Protein AF-A0A538I2M8-F1 (afdb_monomer_lite)

Structure (mmCIF, N/CA/C/O backbone):
data_AF-A0A538I2M8-F1
#
_entry.id   AF-A0A538I2M8-F1
#
loop_
_atom_site.group_PDB
_atom_site.id
_atom_site.type_symbol
_atom_site.label_atom_id
_atom_site.label_alt_id
_atom_site.label_comp_id
_atom_site.label_asym_id
_atom_site.label_entity_id
_atom_site.label_seq_id
_atom_site.pdbx_PDB_ins_code
_atom_site.Cartn_x
_atom_site.Cartn_y
_atom_site.Cartn_z
_atom_site.occupancy
_atom_site.B_iso_or_equiv
_atom_site.auth_seq_id
_atom_site.auth_comp_id
_atom_site.auth_asym_id
_atom_site.auth_atom_id
_atom_site.pdbx_PDB_model_num
ATOM 1 N N . MET A 1 1 ? -11.259 24.646 10.966 1.00 46.03 1 MET A N 1
ATOM 2 C CA . MET A 1 1 ? -12.479 23.808 10.866 1.00 46.03 1 MET A CA 1
ATOM 3 C C . MET A 1 1 ? -13.513 24.427 9.912 1.00 46.03 1 MET A C 1
ATOM 5 O O . MET A 1 1 ? -14.691 24.114 10.015 1.00 46.03 1 MET A O 1
ATOM 9 N N . ASP A 1 2 ? -13.093 25.247 8.938 1.00 48.34 2 ASP A N 1
ATOM 10 C CA . ASP A 1 2 ? -14.019 25.958 8.038 1.00 48.34 2 ASP A CA 1
ATOM 11 C C . ASP A 1 2 ? -14.302 25.222 6.714 1.00 48.34 2 ASP A C 1
ATOM 13 O O . ASP A 1 2 ? -15.305 25.495 6.063 1.00 48.34 2 ASP A O 1
ATOM 17 N N . SER A 1 3 ? -13.497 24.213 6.361 1.00 47.47 3 SER A N 1
ATOM 18 C CA . SER A 1 3 ? -13.555 23.487 5.079 1.00 47.47 3 SER A CA 1
ATOM 19 C C . SER A 1 3 ? -14.597 22.359 4.992 1.00 47.47 3 SER A C 1
ATOM 21 O O . SER A 1 3 ? -14.728 21.705 3.964 1.00 47.47 3 SER A O 1
ATOM 23 N N . LEU A 1 4 ? -15.377 22.103 6.049 1.00 48.75 4 LEU A N 1
ATOM 24 C CA . LEU A 1 4 ? -16.396 21.039 6.053 1.00 48.75 4 LEU A CA 1
ATOM 25 C C . LEU A 1 4 ? -17.781 21.491 5.541 1.00 48.75 4 LEU A C 1
ATOM 27 O O . LEU A 1 4 ? -18.675 20.656 5.393 1.00 48.75 4 LEU A O 1
ATOM 31 N N . ARG A 1 5 ? -17.997 22.795 5.316 1.00 54.00 5 ARG A N 1
ATOM 32 C CA . ARG A 1 5 ? -19.319 23.348 4.956 1.00 54.00 5 ARG A CA 1
ATOM 33 C C . ARG A 1 5 ? -19.727 23.110 3.499 1.00 54.00 5 ARG A C 1
ATOM 35 O O . ARG A 1 5 ? -20.919 23.133 3.226 1.00 54.00 5 ARG A O 1
ATOM 42 N N . GLU A 1 6 ? -18.780 22.874 2.593 1.00 53.06 6 GLU A N 1
ATOM 43 C CA . GLU A 1 6 ? -19.067 22.766 1.152 1.00 53.06 6 GLU A CA 1
ATOM 44 C C . GLU A 1 6 ? -19.588 21.390 0.706 1.00 53.06 6 GLU A C 1
ATOM 46 O O . GLU A 1 6 ? -20.315 21.313 -0.279 1.00 53.06 6 GLU A O 1
ATOM 51 N N . PHE A 1 7 ? -19.283 20.305 1.431 1.00 53.03 7 PHE A N 1
ATOM 52 C CA . PHE A 1 7 ? -19.577 18.934 0.971 1.00 53.03 7 PHE A CA 1
ATOM 53 C C . PHE A 1 7 ? -20.630 18.179 1.799 1.00 53.03 7 PHE A C 1
ATOM 55 O O . PHE A 1 7 ? -21.130 17.144 1.360 1.00 53.03 7 PHE A O 1
ATOM 62 N N . PHE A 1 8 ? -21.005 18.681 2.979 1.00 52.38 8 PHE A N 1
ATOM 63 C CA . PHE A 1 8 ? -22.040 18.082 3.825 1.00 52.38 8 PHE A CA 1
ATOM 64 C C . PHE A 1 8 ? -23.086 19.127 4.215 1.00 52.38 8 PHE A C 1
ATOM 66 O O . PHE A 1 8 ? -22.735 20.226 4.635 1.00 52.38 8 PHE A O 1
ATOM 73 N N . TRP A 1 9 ? -24.369 18.739 4.198 1.00 51.72 9 TRP A N 1
ATOM 74 C CA . TRP A 1 9 ? -25.502 19.561 4.667 1.00 51.72 9 TRP A CA 1
ATOM 75 C C . TRP A 1 9 ? -25.302 20.071 6.113 1.00 51.72 9 TRP A C 1
ATOM 77 O O . TRP A 1 9 ? -25.876 21.079 6.514 1.00 51.72 9 TRP A O 1
ATOM 87 N N . SER A 1 10 ? -24.434 19.405 6.891 1.00 55.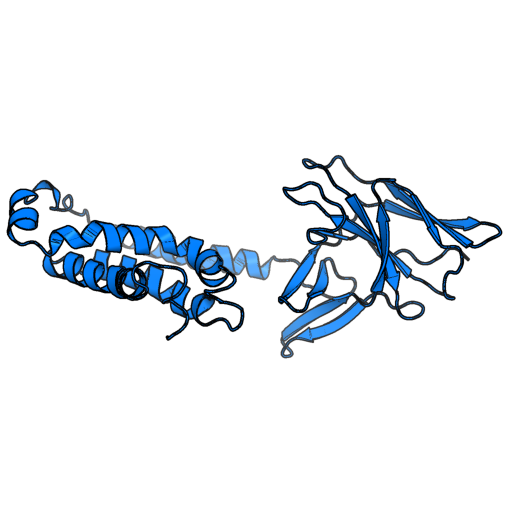00 10 SER A N 1
ATOM 88 C CA . SER A 1 10 ? -23.830 19.951 8.105 1.00 55.00 10 SER A CA 1
ATOM 89 C C . SER A 1 10 ? -22.535 19.213 8.470 1.00 55.00 10 SER A C 1
ATOM 91 O O . SER A 1 10 ? -22.571 18.126 9.048 1.00 55.00 10 SER A O 1
ATOM 93 N N . ALA A 1 11 ? -21.387 19.845 8.208 1.00 63.34 11 ALA A N 1
ATOM 94 C CA . ALA A 1 11 ? -20.081 19.564 8.823 1.00 63.34 11 ALA A CA 1
ATOM 95 C C . ALA A 1 11 ? -20.171 19.113 10.290 1.00 63.34 11 ALA A C 1
ATOM 97 O O . ALA A 1 11 ? -19.546 18.151 10.736 1.00 63.34 11 ALA A O 1
ATOM 98 N N . ARG A 1 12 ? -21.010 19.842 11.030 1.00 69.62 12 ARG A N 1
ATOM 99 C CA . ARG A 1 12 ? -21.196 19.694 12.464 1.00 69.62 12 ARG A CA 1
ATOM 100 C C . ARG A 1 12 ? -21.852 18.366 12.803 1.00 69.62 12 ARG A C 1
ATOM 102 O O . ARG A 1 12 ? -21.574 17.822 13.858 1.00 69.62 12 ARG A O 1
ATOM 109 N N . LEU A 1 13 ? -22.701 17.814 11.941 1.00 75.25 13 LEU A N 1
ATOM 110 C CA . LEU A 1 13 ? -23.329 16.530 12.233 1.00 75.25 13 LEU A CA 1
ATOM 111 C C . LEU A 1 13 ? -22.298 15.399 12.210 1.00 75.25 13 LEU A C 1
ATOM 113 O O . LEU A 1 13 ? -22.322 14.558 13.100 1.00 75.25 13 LEU A O 1
ATOM 117 N N . ALA A 1 14 ? -21.357 15.425 11.261 1.00 76.56 14 ALA A N 1
ATOM 118 C CA . ALA A 1 14 ? -20.274 14.447 11.208 1.00 76.56 14 ALA A CA 1
ATOM 119 C C . ALA A 1 14 ? -19.291 14.596 12.386 1.00 76.56 14 ALA A C 1
ATOM 121 O O . ALA A 1 14 ? -18.801 13.617 12.942 1.00 76.56 14 ALA A O 1
ATOM 122 N N . GLU A 1 15 ? -19.031 15.833 12.801 1.00 84.75 15 GLU A N 1
ATOM 123 C CA . GLU A 1 15 ? -18.136 16.133 13.917 1.00 84.75 15 GLU A CA 1
ATOM 124 C C . GLU A 1 15 ? -18.748 15.767 15.277 1.00 84.75 15 GLU A C 1
ATOM 126 O O . GLU A 1 15 ? -18.099 15.126 16.101 1.00 84.75 15 GLU A O 1
ATOM 131 N N . TRP A 1 16 ? -20.012 16.135 15.508 1.00 90.06 16 TRP A N 1
ATOM 132 C CA . TRP A 1 16 ? -20.676 16.010 16.809 1.00 90.06 16 TRP A CA 1
ATOM 133 C C . TRP A 1 16 ? -21.367 14.663 17.029 1.00 90.06 16 TRP A C 1
ATOM 135 O O . TRP A 1 16 ? -21.576 14.268 18.177 1.00 90.06 16 TRP A O 1
ATOM 145 N N . ALA A 1 17 ? -21.674 13.926 15.959 1.00 90.75 17 ALA A N 1
ATOM 146 C CA . ALA A 1 17 ? -22.215 12.569 16.008 1.00 90.75 17 ALA A CA 1
ATOM 147 C C . ALA A 1 17 ? -21.492 11.631 16.996 1.00 90.75 17 ALA A C 1
ATOM 149 O O . ALA A 1 17 ? -22.159 11.071 17.873 1.00 90.75 17 ALA A O 1
ATOM 150 N N . PRO A 1 18 ? -20.158 11.448 16.916 1.00 91.00 18 PRO A N 1
ATOM 151 C CA . PRO A 1 18 ? -19.454 10.535 17.810 1.00 91.00 18 PRO A CA 1
ATOM 152 C C . PRO A 1 18 ? -19.499 10.994 19.273 1.00 91.00 18 PRO A C 1
ATOM 154 O O . PRO A 1 18 ? -19.604 10.152 20.164 1.00 91.00 18 PRO A O 1
ATOM 157 N N . PHE A 1 19 ? -19.498 12.306 19.540 1.00 94.25 19 PHE A N 1
ATOM 158 C CA . PHE A 1 19 ? -19.631 12.842 20.899 1.00 94.25 19 PHE A CA 1
ATOM 159 C C . PHE A 1 19 ? -21.033 12.607 21.470 1.00 94.25 19 PHE A C 1
ATOM 161 O O . PHE A 1 19 ? -21.167 12.127 22.596 1.00 94.25 19 PHE A O 1
ATOM 168 N N . ALA A 1 20 ? -22.081 12.883 20.689 1.00 93.94 20 ALA A N 1
ATOM 169 C CA . ALA A 1 20 ? -23.462 12.614 21.082 1.00 93.94 20 ALA A CA 1
ATOM 170 C C . ALA A 1 20 ? -23.679 11.117 21.359 1.00 93.94 20 ALA A C 1
ATOM 172 O O . ALA A 1 20 ? -24.235 10.747 22.395 1.00 93.94 20 ALA A O 1
ATOM 173 N N . GLY A 1 21 ? -23.161 10.257 20.480 1.00 93.38 21 GLY A N 1
ATOM 174 C CA . GLY A 1 21 ? -23.144 8.809 20.659 1.00 93.38 21 GLY A CA 1
ATOM 175 C C . GLY A 1 21 ? -22.431 8.362 21.931 1.00 93.38 21 GLY A C 1
ATOM 176 O O . GLY A 1 21 ? -22.949 7.539 22.685 1.00 93.38 21 GLY A O 1
ATOM 177 N N . LEU A 1 22 ? -21.265 8.944 22.220 1.00 94.88 22 LEU A N 1
ATOM 178 C CA . LEU A 1 22 ? -20.488 8.634 23.418 1.00 94.88 22 LEU A CA 1
ATOM 179 C C . LEU A 1 22 ? -21.258 8.979 24.697 1.00 94.88 22 LEU A C 1
ATOM 181 O O . LEU A 1 22 ? -21.346 8.153 25.608 1.00 94.88 22 LEU A O 1
ATOM 185 N N . ILE A 1 23 ? -21.868 10.167 24.744 1.00 94.62 23 ILE A N 1
ATOM 186 C CA . ILE A 1 23 ? -22.733 10.588 25.855 1.00 94.62 23 ILE A CA 1
ATOM 187 C C . ILE A 1 23 ? -23.908 9.613 26.007 1.00 94.62 23 ILE A C 1
ATOM 189 O O . ILE A 1 23 ? -24.250 9.233 27.128 1.00 94.62 23 ILE A O 1
ATOM 193 N N . ALA A 1 24 ? -24.493 9.155 24.897 1.00 92.00 24 ALA A N 1
ATOM 194 C CA . ALA A 1 24 ? -25.588 8.191 24.903 1.00 92.00 24 ALA A CA 1
ATOM 195 C C . ALA A 1 24 ? -25.181 6.857 25.553 1.00 92.00 24 ALA A C 1
ATOM 197 O O . ALA A 1 24 ? -25.866 6.363 26.451 1.00 92.00 24 ALA A O 1
ATOM 198 N N . VAL A 1 25 ? -24.027 6.304 25.168 1.00 90.31 25 VAL A N 1
ATOM 199 C CA . VAL A 1 25 ? -23.487 5.055 25.736 1.00 90.31 25 VAL A CA 1
ATOM 200 C C . VAL A 1 25 ? -23.156 5.217 27.227 1.00 90.31 25 VAL A C 1
ATOM 202 O O . VAL A 1 25 ? -23.478 4.342 28.040 1.00 90.31 25 VAL A O 1
ATOM 205 N N . LEU A 1 26 ? -22.566 6.352 27.616 1.00 90.69 26 LEU A N 1
ATOM 206 C CA . LEU A 1 26 ? -22.269 6.667 29.017 1.00 90.69 26 LEU A CA 1
ATOM 207 C C . LEU A 1 26 ? -23.543 6.792 29.864 1.00 90.69 26 LEU A C 1
ATOM 209 O O . LEU A 1 26 ? -23.585 6.276 30.982 1.00 90.69 26 LEU A O 1
ATOM 213 N N . ARG A 1 27 ? -24.610 7.393 29.322 1.00 87.50 27 ARG A N 1
ATOM 214 C CA . ARG A 1 27 ? -25.908 7.551 30.001 1.00 87.50 27 ARG A CA 1
ATOM 215 C C . ARG A 1 27 ? -26.547 6.211 30.366 1.00 87.50 27 ARG A C 1
ATOM 217 O O . ARG A 1 27 ? -27.151 6.091 31.430 1.00 87.50 27 ARG A O 1
ATOM 224 N N . VAL A 1 28 ? -26.364 5.183 29.536 1.00 85.06 28 VAL A N 1
ATOM 225 C CA . VAL A 1 28 ? -26.838 3.809 29.804 1.00 85.06 28 VAL A CA 1
ATOM 226 C C . VAL A 1 28 ? -25.850 3.025 30.699 1.00 85.06 28 VAL A C 1
ATOM 228 O O . VAL A 1 28 ? -25.948 1.809 30.854 1.00 85.06 28 VAL A O 1
ATOM 231 N N . ARG A 1 29 ? -24.900 3.723 31.346 1.00 80.19 29 ARG A N 1
ATOM 232 C CA . ARG A 1 29 ? -23.896 3.188 32.286 1.00 80.19 29 ARG A CA 1
ATOM 233 C C . ARG A 1 29 ? -22.984 2.127 31.666 1.00 80.19 29 ARG A C 1
ATOM 235 O O . ARG A 1 29 ? -22.598 1.156 32.315 1.00 80.19 29 ARG A O 1
ATOM 242 N N . ARG A 1 30 ? -22.616 2.309 30.394 1.00 81.38 30 ARG A N 1
ATOM 243 C CA . ARG A 1 30 ? -21.735 1.396 29.647 1.00 81.38 30 ARG A CA 1
ATOM 244 C C . ARG A 1 30 ? -20.327 1.964 29.482 1.00 81.38 30 ARG A C 1
ATOM 246 O O . ARG A 1 30 ? -19.820 2.055 28.369 1.00 81.38 30 ARG A O 1
ATOM 253 N N . ALA A 1 31 ? -19.678 2.307 30.594 1.00 85.38 31 ALA A N 1
ATOM 254 C CA . ALA A 1 31 ? -18.362 2.954 30.587 1.00 85.38 31 ALA A CA 1
ATOM 255 C C . ALA A 1 31 ? -17.289 2.163 29.813 1.00 85.38 31 ALA A C 1
ATOM 257 O O . ALA A 1 31 ? -16.529 2.757 29.059 1.00 85.38 31 ALA A O 1
ATOM 258 N N . ALA A 1 32 ? -17.268 0.830 29.920 1.00 86.06 32 ALA A N 1
ATOM 259 C CA . ALA A 1 32 ? -16.307 0.000 29.187 1.00 86.06 32 ALA A CA 1
ATOM 260 C C . ALA A 1 32 ? -16.514 0.047 27.659 1.00 86.06 32 ALA A C 1
ATOM 262 O O . ALA A 1 32 ? -15.549 0.151 26.909 1.00 86.06 32 ALA A O 1
ATOM 263 N N . ILE A 1 33 ? -17.770 0.016 27.196 1.00 88.62 33 ILE A N 1
ATOM 264 C CA . ILE A 1 33 ? -18.100 0.117 25.763 1.00 88.62 33 ILE A CA 1
ATOM 265 C C . ILE A 1 33 ? -17.785 1.528 25.259 1.00 88.62 33 ILE A C 1
ATOM 267 O O . ILE A 1 33 ? -17.185 1.680 24.201 1.00 88.62 33 ILE A O 1
ATOM 271 N N . ALA A 1 34 ? -18.137 2.552 26.041 1.00 91.81 34 ALA A N 1
ATOM 272 C CA . ALA A 1 34 ? -17.794 3.939 25.749 1.00 91.81 34 ALA A CA 1
ATOM 273 C C . ALA A 1 34 ? -16.275 4.122 25.599 1.00 91.81 34 ALA A C 1
ATOM 275 O O . ALA A 1 34 ? -15.830 4.683 24.603 1.00 91.81 34 ALA A O 1
ATOM 276 N N . ALA A 1 35 ? -15.486 3.592 26.538 1.00 93.19 35 ALA A N 1
ATOM 277 C CA . ALA A 1 35 ? -14.028 3.646 26.492 1.00 93.19 35 ALA A CA 1
ATOM 278 C C . ALA A 1 35 ? -13.458 2.907 25.273 1.00 93.19 35 ALA A C 1
ATOM 280 O O . ALA A 1 35 ? -12.564 3.431 24.616 1.00 93.19 35 ALA A O 1
ATOM 281 N N . LEU A 1 36 ? -13.997 1.732 24.930 1.00 93.75 36 LEU A N 1
ATOM 282 C CA . LEU A 1 36 ? -13.579 0.983 23.744 1.00 93.75 36 LEU A CA 1
ATOM 283 C C . LEU A 1 36 ? -13.849 1.767 22.453 1.00 93.75 36 LEU A C 1
ATOM 285 O O . LEU A 1 36 ? -12.949 1.918 21.635 1.00 93.75 36 LEU A O 1
ATOM 289 N N . LEU A 1 37 ? -15.072 2.271 22.267 1.00 95.56 37 LEU A N 1
ATOM 290 C CA . LEU A 1 37 ? -15.466 2.971 21.041 1.00 95.56 37 LEU A CA 1
ATOM 291 C C . LEU A 1 37 ? -14.757 4.324 20.906 1.00 95.56 37 LEU A C 1
ATOM 293 O O . LEU A 1 37 ? -14.222 4.630 19.841 1.00 95.56 37 LEU A O 1
ATOM 297 N N . ALA A 1 38 ? -14.710 5.113 21.984 1.00 95.25 38 ALA A N 1
ATOM 298 C CA . ALA A 1 38 ? -14.011 6.395 21.995 1.00 95.25 38 ALA A CA 1
ATOM 299 C C . ALA A 1 38 ? -12.497 6.216 21.857 1.00 95.25 38 ALA A C 1
ATOM 301 O O . ALA A 1 38 ? -11.867 6.950 21.104 1.00 95.25 38 ALA A O 1
ATOM 302 N N . GLY A 1 39 ? -11.917 5.224 22.537 1.00 95.25 39 GLY A N 1
ATOM 303 C CA . GLY A 1 39 ? -10.497 4.901 22.436 1.00 95.25 39 GLY A CA 1
ATOM 304 C C . GLY A 1 39 ? -10.114 4.426 21.037 1.00 95.25 39 GLY A C 1
ATOM 305 O O . GLY A 1 39 ? -9.132 4.908 20.480 1.00 95.25 39 GLY A O 1
ATOM 306 N N . TRP A 1 40 ? -10.916 3.545 20.431 1.00 95.56 40 TRP A N 1
ATOM 307 C CA . TRP A 1 40 ? -10.698 3.074 19.062 1.00 95.56 40 TRP A CA 1
ATOM 308 C C . TRP A 1 40 ? -10.770 4.227 18.057 1.00 95.56 40 TRP A C 1
ATOM 310 O O . TRP A 1 40 ? -9.817 4.441 17.307 1.00 95.56 40 TRP A O 1
ATOM 320 N N . LEU A 1 41 ? -11.854 5.007 18.066 1.00 94.94 41 LEU A N 1
ATOM 321 C CA . LEU A 1 41 ? -11.997 6.144 17.157 1.00 94.94 41 LEU A CA 1
ATOM 322 C C . LEU A 1 41 ? -10.906 7.199 17.397 1.00 94.94 41 LEU A C 1
ATOM 324 O O . LEU A 1 41 ? -10.253 7.646 16.455 1.00 94.94 41 LEU A O 1
ATOM 328 N N . GLY A 1 42 ? -10.670 7.549 18.662 1.00 94.00 42 GLY A N 1
ATOM 329 C CA . GLY A 1 42 ? -9.679 8.535 19.080 1.00 94.00 42 GLY A CA 1
ATOM 330 C C . GLY A 1 42 ? -8.260 8.161 18.665 1.00 94.00 42 GLY A C 1
ATOM 331 O O . GLY A 1 42 ? -7.549 9.007 18.131 1.00 94.00 42 GLY A O 1
ATOM 332 N N . ALA A 1 43 ? -7.861 6.894 18.812 1.00 93.00 43 ALA A N 1
ATOM 333 C CA . ALA A 1 43 ? -6.537 6.431 18.398 1.00 93.00 43 ALA A CA 1
ATOM 334 C C . ALA A 1 43 ? -6.287 6.666 16.898 1.00 93.00 43 ALA A C 1
ATOM 336 O O . ALA A 1 43 ? -5.228 7.164 16.519 1.00 93.00 43 ALA A O 1
ATOM 337 N N . PHE A 1 44 ? -7.265 6.376 16.033 1.00 91.81 44 PHE A N 1
ATOM 338 C CA . PHE A 1 44 ? -7.120 6.629 14.596 1.00 91.81 44 PHE A CA 1
ATOM 339 C C . PHE A 1 44 ? -7.178 8.115 14.244 1.00 91.81 44 PHE A C 1
ATOM 341 O O . PHE A 1 44 ? -6.427 8.548 13.371 1.00 91.81 44 PHE A O 1
ATOM 348 N N . ILE A 1 45 ? -8.003 8.914 14.924 1.00 90.75 45 ILE A N 1
ATOM 349 C CA . ILE A 1 45 ? -7.993 10.374 14.742 1.00 90.75 45 ILE A CA 1
ATOM 350 C C . ILE A 1 45 ? -6.609 10.933 15.090 1.00 90.75 45 ILE A C 1
ATOM 352 O O . ILE A 1 45 ? -6.037 11.676 14.296 1.00 90.75 45 ILE A O 1
ATOM 356 N N . VAL A 1 46 ? -6.032 10.515 16.218 1.00 91.19 46 VAL A N 1
ATOM 357 C CA . VAL A 1 46 ? -4.718 10.992 16.662 1.00 91.19 46 VAL A CA 1
ATOM 358 C C . VAL A 1 46 ? -3.611 10.568 15.697 1.00 91.19 46 VAL A C 1
ATOM 360 O O . VAL A 1 46 ? -2.810 11.395 15.272 1.00 91.19 46 VAL A O 1
ATOM 363 N N . VAL A 1 47 ? -3.570 9.289 15.319 1.00 87.44 47 VAL A N 1
ATOM 364 C CA . VAL A 1 47 ? -2.458 8.732 14.530 1.00 87.44 47 VAL A CA 1
ATOM 365 C C . VAL A 1 47 ? -2.579 9.043 13.035 1.00 87.44 47 VAL A C 1
ATOM 367 O O . VAL A 1 47 ? -1.570 9.205 12.349 1.00 87.44 47 VAL A O 1
ATOM 370 N N . LYS A 1 48 ? -3.800 9.079 12.495 1.00 86.31 48 LYS A N 1
ATOM 371 C CA . LYS A 1 48 ? -4.057 9.209 11.051 1.00 86.31 48 LYS A CA 1
ATOM 372 C C . LYS A 1 48 ? -4.792 10.495 10.690 1.00 86.31 48 LYS A C 1
ATOM 374 O O . LYS A 1 48 ? -4.462 11.091 9.670 1.00 86.31 48 LYS A O 1
ATOM 379 N N . GLY A 1 49 ? -5.747 10.925 11.512 1.00 80.56 49 GLY A N 1
ATOM 380 C CA . GLY A 1 49 ? -6.549 12.130 11.277 1.00 80.56 49 GLY A CA 1
ATOM 381 C C . GLY A 1 49 ? -5.745 13.433 11.338 1.00 80.56 49 GLY A C 1
ATOM 382 O O . GLY A 1 49 ? -6.014 14.326 10.545 1.00 80.56 49 GLY A O 1
ATOM 383 N N . PHE A 1 50 ? -4.720 13.519 12.194 1.00 83.25 50 PHE A N 1
ATOM 384 C CA . PHE A 1 50 ? -3.802 14.673 12.254 1.00 83.25 50 PHE A CA 1
ATOM 385 C C . PHE A 1 50 ? -2.611 14.588 11.290 1.00 83.25 50 PHE A C 1
ATOM 387 O O . PHE A 1 50 ? -1.669 15.375 11.382 1.00 83.25 50 PHE A O 1
ATOM 394 N N . SER A 1 51 ? -2.615 13.637 10.354 1.00 81.50 51 SER A N 1
ATOM 395 C CA . SER A 1 51 ? -1.583 13.601 9.323 1.00 81.50 51 SER A CA 1
ATOM 396 C C . SER A 1 51 ? -1.707 14.830 8.409 1.00 81.50 51 SER A C 1
ATOM 398 O O . SER A 1 51 ? -2.815 15.123 7.967 1.00 81.50 51 SER A O 1
ATOM 400 N N . PRO A 1 52 ? -0.598 15.473 7.992 1.00 79.38 52 PRO A N 1
ATOM 401 C CA . PRO A 1 52 ? -0.624 16.505 6.947 1.00 79.38 52 PRO A CA 1
ATOM 402 C C . PRO A 1 52 ? -1.218 16.017 5.616 1.00 79.38 52 PRO A C 1
ATOM 404 O O . PRO A 1 52 ? -1.585 16.811 4.760 1.00 79.38 52 PRO A O 1
ATOM 407 N N . ARG A 1 53 ? -1.305 14.692 5.432 1.00 75.12 53 ARG A N 1
ATOM 408 C CA . ARG A 1 53 ? -1.906 14.041 4.261 1.00 75.12 53 ARG A CA 1
ATOM 409 C C . ARG A 1 53 ? -3.416 13.826 4.393 1.00 75.12 53 ARG A C 1
ATOM 411 O O . ARG A 1 53 ? -4.028 13.303 3.466 1.00 75.12 53 ARG A O 1
ATOM 418 N N . ALA A 1 54 ? -4.008 14.142 5.543 1.00 79.44 54 ALA A N 1
ATOM 419 C CA . ALA A 1 54 ? -5.432 13.996 5.788 1.00 79.44 54 ALA A CA 1
ATOM 420 C C . ALA A 1 54 ? -6.157 15.279 5.365 1.00 79.44 54 ALA A C 1
ATOM 422 O O . ALA A 1 54 ? -6.211 16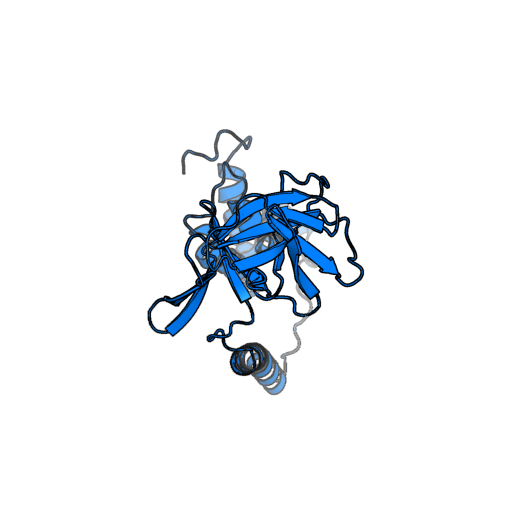.259 6.100 1.00 79.44 54 ALA A O 1
ATOM 423 N N . SER A 1 55 ? -6.720 15.261 4.160 1.00 78.44 55 SER A N 1
ATOM 424 C CA . SER A 1 55 ? -7.554 16.334 3.621 1.00 78.44 55 SER A CA 1
ATOM 425 C C . SER A 1 55 ? -8.997 15.863 3.461 1.00 78.44 55 SER A C 1
ATOM 427 O O . SER A 1 55 ? -9.270 14.765 2.965 1.00 78.44 55 SER A O 1
ATOM 429 N N . ILE A 1 56 ? -9.925 16.709 3.899 1.00 75.38 56 ILE A N 1
ATOM 430 C CA . ILE A 1 56 ? -11.367 16.490 3.761 1.00 75.38 56 ILE A CA 1
ATOM 431 C C . ILE A 1 56 ? -11.788 16.736 2.309 1.00 75.38 56 ILE A C 1
ATOM 433 O O . ILE A 1 56 ? -12.483 15.901 1.739 1.00 75.38 56 ILE A O 1
ATOM 437 N N . GLU A 1 57 ? -11.285 17.810 1.695 1.00 71.75 57 GLU A N 1
ATOM 438 C CA . GLU A 1 57 ? -11.526 18.174 0.289 1.00 71.75 57 GLU A CA 1
ATOM 439 C C . GLU A 1 57 ? -11.058 17.069 -0.667 1.00 71.75 57 GLU A C 1
ATOM 441 O O . GLU A 1 57 ? -11.763 16.691 -1.597 1.00 71.75 57 GLU A O 1
ATOM 446 N N . GLY A 1 58 ? -9.896 16.470 -0.387 1.00 69.94 58 GLY A N 1
ATOM 447 C CA . GLY A 1 58 ? -9.371 15.344 -1.163 1.00 69.94 58 GLY A CA 1
ATOM 448 C C . GLY A 1 58 ? -9.977 13.982 -0.802 1.00 69.94 58 GLY A C 1
ATOM 449 O O . GLY A 1 58 ? -9.477 12.962 -1.276 1.00 69.94 58 GLY A O 1
ATOM 450 N N . ASN A 1 59 ? -10.970 13.927 0.096 1.00 75.75 59 ASN A N 1
ATOM 451 C CA . ASN A 1 59 ? -11.558 12.702 0.663 1.00 75.75 59 ASN A CA 1
ATOM 452 C C . ASN A 1 59 ? -10.530 11.729 1.300 1.00 75.75 59 ASN A C 1
ATOM 454 O O . ASN A 1 59 ? -10.808 10.559 1.585 1.00 75.75 59 ASN A O 1
ATOM 458 N N . THR A 1 60 ? -9.307 12.200 1.544 1.00 79.75 60 THR A N 1
ATOM 459 C CA . THR A 1 60 ? -8.207 11.389 2.079 1.00 79.75 60 THR A CA 1
ATOM 460 C C . THR A 1 60 ? -8.336 11.209 3.586 1.00 79.75 60 THR A C 1
ATOM 462 O O . THR A 1 60 ? -7.968 10.152 4.092 1.00 79.75 60 THR A O 1
ATOM 465 N N . PHE A 1 61 ? -8.937 12.174 4.289 1.00 84.25 61 PHE A N 1
ATOM 466 C CA . PHE A 1 61 ? -9.283 12.070 5.708 1.00 84.25 61 PHE A CA 1
ATOM 467 C C . PHE A 1 61 ? -10.173 10.849 5.989 1.00 84.25 61 PHE A C 1
ATOM 469 O O . PHE A 1 61 ? -9.827 9.998 6.809 1.00 84.25 61 PHE A O 1
ATOM 476 N N . TRP A 1 62 ? -11.277 10.702 5.249 1.00 85.19 62 TRP A N 1
ATOM 477 C CA . TRP A 1 62 ? -12.205 9.582 5.422 1.00 85.19 62 TRP A CA 1
ATOM 478 C C . TRP A 1 62 ? -11.578 8.244 5.053 1.00 85.19 62 TRP A C 1
ATOM 480 O O . TRP A 1 62 ? -11.762 7.265 5.776 1.00 85.19 62 TRP A O 1
ATOM 490 N N . ARG A 1 63 ? -10.768 8.217 3.986 1.00 83.75 63 ARG A N 1
ATOM 491 C CA . ARG A 1 63 ? -9.988 7.037 3.595 1.00 83.75 63 ARG A CA 1
ATOM 492 C C . ARG A 1 63 ? -9.031 6.598 4.708 1.00 83.75 63 ARG A C 1
ATOM 494 O O . ARG A 1 63 ? -8.921 5.410 4.997 1.00 83.75 63 ARG A O 1
ATOM 501 N N . LEU A 1 64 ? -8.359 7.545 5.357 1.00 86.50 64 LEU A N 1
ATOM 502 C CA . LEU A 1 64 ? -7.450 7.266 6.471 1.00 86.50 64 LEU A CA 1
ATOM 503 C C . LEU A 1 64 ? -8.182 6.796 7.740 1.00 86.50 64 LEU A C 1
ATOM 505 O O . LEU A 1 64 ? -7.609 6.035 8.520 1.00 86.50 64 LEU A O 1
ATOM 509 N N . LEU A 1 65 ? -9.442 7.201 7.921 1.00 90.31 65 LEU A N 1
ATOM 510 C CA . LEU A 1 65 ? -10.297 6.807 9.043 1.00 90.31 65 LEU A CA 1
ATOM 511 C C . LEU A 1 65 ? -11.134 5.545 8.805 1.00 90.31 65 LEU A C 1
ATOM 513 O O . LEU A 1 65 ? -11.783 5.102 9.749 1.00 90.31 65 LEU A O 1
ATOM 517 N N . MET A 1 66 ? -11.108 4.932 7.613 1.00 93.12 66 MET A N 1
ATOM 518 C CA . MET A 1 66 ? -11.877 3.708 7.316 1.00 93.12 66 MET A CA 1
ATOM 519 C C . MET A 1 66 ? -11.751 2.612 8.388 1.00 93.12 66 MET A C 1
ATOM 521 O O . MET A 1 66 ? -12.777 2.058 8.783 1.00 93.12 66 MET A O 1
ATOM 525 N N . PRO A 1 67 ? -10.557 2.323 8.947 1.00 93.31 67 PRO A N 1
ATOM 526 C CA . PRO A 1 67 ? -10.443 1.322 10.007 1.00 93.31 67 PRO A CA 1
ATOM 527 C C . PRO A 1 67 ? -11.184 1.680 11.308 1.00 93.31 67 PRO A C 1
ATOM 529 O O . PRO A 1 67 ? -11.445 0.795 12.115 1.00 93.31 67 PRO A O 1
ATOM 532 N N . ALA A 1 68 ? -11.515 2.955 11.533 1.00 94.38 68 ALA A N 1
ATOM 533 C CA . ALA A 1 68 ? -12.267 3.448 12.688 1.00 94.38 68 ALA A CA 1
ATOM 534 C C . ALA A 1 68 ? -13.750 3.722 12.389 1.00 94.38 68 ALA A C 1
ATOM 536 O O . ALA A 1 68 ? -14.502 4.094 13.294 1.00 94.38 68 ALA A O 1
ATOM 537 N N . TRP A 1 69 ? -14.201 3.513 11.147 1.00 93.62 69 TRP A N 1
ATOM 538 C CA . TRP A 1 69 ? -15.609 3.672 10.784 1.00 93.62 69 TRP A CA 1
ATOM 539 C C . TRP A 1 69 ? -16.559 2.835 11.635 1.00 93.62 69 TRP A C 1
ATOM 541 O O . TRP A 1 69 ? -17.591 3.379 12.017 1.00 93.62 69 TRP A O 1
ATOM 551 N N . PRO A 1 70 ? -16.264 1.572 12.004 1.00 96.00 70 PRO A N 1
ATOM 552 C CA . PRO A 1 70 ? -17.207 0.826 12.826 1.00 96.00 70 PRO A CA 1
ATOM 553 C C . PRO A 1 70 ? -17.424 1.487 14.194 1.00 96.00 70 PRO A C 1
ATOM 555 O O . PRO A 1 70 ? -18.564 1.590 14.634 1.00 96.00 70 PRO A O 1
ATOM 558 N N . ALA A 1 71 ? -16.372 2.014 14.835 1.00 95.62 71 ALA A N 1
ATOM 559 C CA . ALA A 1 71 ? -16.518 2.768 16.082 1.00 95.62 71 ALA A CA 1
ATOM 560 C C . ALA A 1 71 ? -17.392 4.012 15.890 1.00 95.62 71 ALA A C 1
ATOM 562 O O . ALA A 1 71 ? -18.324 4.243 16.660 1.00 95.62 71 ALA A O 1
ATOM 563 N N . TYR A 1 72 ? -17.116 4.782 14.837 1.00 93.69 72 TYR A N 1
ATOM 564 C CA . TYR A 1 72 ? -17.884 5.973 14.492 1.00 93.69 72 TYR A CA 1
ATOM 565 C C . TYR A 1 72 ? -19.367 5.652 14.245 1.00 93.69 72 TYR A C 1
ATOM 567 O O . TYR A 1 72 ? -20.244 6.293 14.819 1.00 93.69 72 TYR A O 1
ATOM 575 N N . LEU A 1 73 ? -19.658 4.629 13.437 1.00 94.94 73 LEU A N 1
ATOM 576 C CA . LEU A 1 73 ? -21.018 4.226 13.082 1.00 94.94 73 LEU A CA 1
ATOM 577 C C . LEU A 1 73 ? -21.781 3.659 14.281 1.00 94.94 73 LEU A C 1
ATOM 579 O O . LEU A 1 73 ? -22.966 3.941 14.428 1.00 94.94 73 LEU A O 1
ATOM 583 N N . LEU A 1 74 ? -21.116 2.909 15.165 1.00 95.06 74 LEU A N 1
ATOM 584 C CA . LEU A 1 74 ? -21.727 2.420 16.403 1.00 95.06 74 LEU A CA 1
ATOM 585 C C . LEU A 1 74 ? -22.059 3.566 17.365 1.00 95.06 74 LEU A C 1
ATOM 587 O O . LEU A 1 74 ? -23.133 3.561 17.962 1.00 95.06 74 LEU A O 1
ATOM 591 N N . LEU A 1 75 ? -21.177 4.563 17.494 1.00 94.88 75 LEU A N 1
ATOM 592 C CA . LEU A 1 75 ? -21.468 5.772 18.270 1.00 94.88 75 LEU A CA 1
ATOM 593 C C . LEU A 1 75 ? -22.634 6.546 17.645 1.00 94.88 75 LEU A C 1
ATOM 595 O O . LEU A 1 75 ? -23.576 6.904 18.347 1.00 94.88 75 LEU A O 1
ATOM 599 N N . PHE A 1 76 ? -22.631 6.733 16.326 1.00 94.75 76 PHE A N 1
ATOM 600 C CA . PHE A 1 76 ? -23.734 7.380 15.619 1.00 94.75 76 PHE A CA 1
ATOM 601 C C . PHE A 1 76 ? -25.069 6.645 15.832 1.00 94.75 76 PHE A C 1
ATOM 603 O O . PHE A 1 76 ? -26.073 7.260 16.185 1.00 94.75 76 PHE A O 1
ATOM 610 N N . ALA A 1 77 ? -25.075 5.315 15.721 1.00 93.19 77 ALA A N 1
ATOM 611 C CA . ALA A 1 77 ? -26.253 4.485 15.965 1.00 93.19 77 ALA A CA 1
ATOM 612 C C . ALA A 1 77 ? -26.719 4.502 17.433 1.00 93.19 77 ALA A C 1
ATOM 614 O O . ALA A 1 77 ? -27.872 4.177 17.709 1.00 93.19 77 ALA A O 1
ATOM 615 N N . ALA A 1 78 ? -25.855 4.891 18.375 1.00 92.50 78 ALA A N 1
ATOM 616 C CA . ALA A 1 78 ? -26.203 5.020 19.786 1.00 92.50 78 ALA A CA 1
ATOM 617 C C . ALA A 1 78 ? -26.931 6.333 20.118 1.00 92.50 78 ALA A C 1
ATOM 619 O O . ALA A 1 78 ? -27.544 6.414 21.180 1.00 92.50 78 ALA A O 1
ATOM 620 N N . ILE A 1 79 ? -26.920 7.340 19.234 1.00 93.81 79 ILE A N 1
ATOM 621 C CA . ILE A 1 79 ? -27.553 8.654 19.469 1.00 93.81 79 ILE A CA 1
ATOM 622 C C . ILE A 1 79 ? -29.016 8.552 19.946 1.00 93.81 79 ILE A C 1
ATOM 624 O O . ILE A 1 79 ? -29.360 9.250 20.903 1.00 93.81 79 ILE A O 1
ATOM 628 N N . PRO A 1 80 ? -29.886 7.677 19.394 1.00 92.25 80 PRO A N 1
ATOM 629 C CA . PRO A 1 80 ? -31.263 7.536 19.873 1.00 92.25 80 PRO A CA 1
ATOM 630 C C . PRO A 1 80 ? -31.379 7.171 21.363 1.00 92.25 80 PRO A C 1
ATOM 632 O O . PRO A 1 80 ? -32.387 7.490 21.990 1.00 92.25 80 PRO A O 1
ATOM 635 N N . LEU A 1 81 ? -30.348 6.572 21.975 1.00 88.44 81 LEU A N 1
ATOM 636 C CA . LEU A 1 81 ? -30.318 6.270 23.414 1.00 88.44 81 LEU A CA 1
ATOM 637 C C . LEU A 1 81 ? -30.256 7.526 24.301 1.00 88.44 81 LEU A C 1
ATOM 639 O O . LEU A 1 81 ? -30.465 7.431 25.512 1.00 88.44 81 LEU A O 1
ATOM 643 N N . LEU A 1 82 ? -30.005 8.710 23.727 1.00 89.88 82 LEU A N 1
ATOM 644 C CA . LEU A 1 82 ? -30.168 9.984 24.432 1.00 89.88 82 LEU A CA 1
ATOM 645 C C . LEU A 1 82 ? -31.635 10.264 24.779 1.00 89.88 82 LEU A C 1
ATOM 647 O O . LEU A 1 82 ? -31.898 10.960 25.761 1.00 89.88 82 LEU A O 1
ATOM 651 N N . VAL A 1 83 ? -32.582 9.704 24.016 1.00 91.19 83 VAL A N 1
ATOM 652 C CA . VAL A 1 83 ? -34.019 9.856 24.249 1.00 91.19 83 VAL A CA 1
ATOM 653 C C . VAL A 1 83 ? -34.434 8.966 25.432 1.00 91.19 83 VAL A C 1
ATOM 655 O O . VAL A 1 83 ? -34.405 7.735 25.323 1.00 91.19 83 VAL A O 1
ATOM 658 N N . PRO A 1 84 ? -34.855 9.542 26.578 1.00 81.81 84 PRO A N 1
ATOM 659 C CA . PRO A 1 84 ? -35.081 8.771 27.802 1.00 81.81 84 PRO A CA 1
ATOM 660 C C . PRO A 1 84 ? -36.178 7.712 27.667 1.00 81.81 84 PRO A C 1
ATOM 662 O O . PRO A 1 84 ? -36.089 6.657 28.291 1.00 81.81 84 PRO A O 1
ATOM 665 N N . THR A 1 85 ? -37.213 7.985 26.872 1.00 85.81 85 THR A N 1
ATOM 666 C CA . THR A 1 85 ? -38.320 7.052 26.620 1.00 85.81 85 THR A CA 1
ATOM 667 C C . THR A 1 85 ? -37.851 5.833 25.833 1.00 85.81 85 THR A C 1
ATOM 669 O O . THR A 1 85 ? -38.159 4.712 26.228 1.00 85.81 85 THR A O 1
ATOM 672 N N . LEU A 1 86 ? -37.034 6.031 24.795 1.00 82.56 86 LEU A N 1
ATOM 673 C CA . LEU A 1 86 ? -36.495 4.948 23.974 1.00 82.56 86 LEU A CA 1
ATOM 674 C C . LEU A 1 86 ? -35.536 4.054 24.770 1.00 82.56 86 LEU A C 1
ATOM 676 O O . LEU A 1 86 ? -35.638 2.831 24.718 1.00 82.56 86 LEU A O 1
ATOM 680 N N . ALA A 1 87 ? -34.651 4.653 25.573 1.00 81.62 87 ALA A N 1
ATOM 681 C CA . ALA A 1 87 ? -33.748 3.901 26.441 1.00 81.62 87 ALA A CA 1
ATOM 682 C C . ALA A 1 87 ? -34.511 3.042 27.468 1.00 81.62 87 ALA A C 1
ATOM 684 O O . ALA A 1 87 ? -34.126 1.901 27.725 1.00 81.62 87 ALA A O 1
ATOM 685 N N . ARG A 1 88 ? -35.620 3.559 28.025 1.00 80.44 88 ARG A N 1
ATOM 686 C CA . ARG A 1 88 ? -36.495 2.795 28.933 1.00 80.44 88 ARG A CA 1
ATOM 687 C C . ARG A 1 88 ? -37.241 1.671 28.215 1.00 80.44 88 ARG A C 1
ATOM 689 O O . ARG A 1 88 ? -37.299 0.575 28.754 1.00 80.44 88 ARG A O 1
ATOM 696 N N . GLN A 1 89 ? -37.779 1.926 27.019 1.00 82.69 89 GLN A N 1
ATOM 697 C CA . GLN A 1 89 ? -38.495 0.920 26.220 1.00 82.69 89 GLN A CA 1
ATOM 698 C C . GLN A 1 89 ? -37.588 -0.230 25.782 1.00 82.69 89 GLN A C 1
ATOM 700 O O . GLN A 1 89 ? -37.999 -1.386 25.784 1.00 82.69 89 GLN A O 1
ATOM 705 N N . LEU A 1 90 ? -36.345 0.083 25.417 1.00 81.44 90 LEU A N 1
ATOM 706 C CA . LEU A 1 90 ? -35.361 -0.928 25.055 1.00 81.44 90 LEU A CA 1
ATOM 707 C C . LEU A 1 90 ? -34.867 -1.709 26.279 1.00 81.44 90 LEU A C 1
ATOM 709 O O . LEU A 1 90 ? -34.519 -2.874 26.120 1.00 81.44 90 LEU A O 1
ATOM 713 N N . GLY A 1 91 ? -34.884 -1.106 27.474 1.00 77.81 91 GLY A N 1
ATOM 714 C CA . GLY A 1 91 ? -34.837 -1.778 28.777 1.00 77.81 91 GLY A CA 1
ATOM 715 C C . GLY A 1 91 ? -33.925 -3.007 28.832 1.00 77.81 91 GLY A C 1
ATOM 716 O O . GLY A 1 91 ? -32.699 -2.902 28.728 1.00 77.81 91 GLY A O 1
ATOM 717 N N . ASP A 1 92 ? -34.535 -4.185 28.974 1.00 72.69 92 ASP A N 1
ATOM 718 C CA . ASP A 1 92 ? -33.836 -5.468 29.094 1.00 72.69 92 ASP A CA 1
ATOM 719 C C . ASP A 1 92 ? -33.061 -5.885 27.837 1.00 72.69 92 ASP A C 1
ATOM 721 O O . ASP A 1 92 ? -32.070 -6.601 27.949 1.00 72.69 92 ASP A O 1
ATOM 725 N N . ARG A 1 93 ? -33.419 -5.384 26.647 1.00 76.94 93 ARG A N 1
ATOM 726 C CA . ARG A 1 93 ? -32.685 -5.669 25.400 1.00 76.94 93 ARG A CA 1
ATOM 727 C C . ARG A 1 93 ? -31.292 -5.034 25.372 1.00 76.94 93 ARG A C 1
ATOM 729 O O . ARG A 1 93 ? -30.436 -5.502 24.632 1.00 76.94 93 ARG A O 1
ATOM 736 N N . ILE A 1 94 ? -31.049 -3.984 26.166 1.00 74.12 94 ILE A N 1
ATOM 737 C CA . ILE A 1 94 ? -29.730 -3.325 26.287 1.00 74.12 94 ILE A CA 1
ATOM 738 C C . ILE A 1 94 ? -28.964 -3.826 27.528 1.00 74.12 94 ILE A C 1
ATOM 740 O O . ILE A 1 94 ? -27.836 -3.393 27.804 1.00 74.12 94 ILE A O 1
ATOM 744 N N . ARG A 1 95 ? -29.540 -4.736 28.327 1.00 72.69 95 ARG A N 1
ATOM 745 C CA . ARG A 1 95 ? -28.783 -5.381 29.405 1.00 72.69 95 ARG A CA 1
ATOM 746 C C . ARG A 1 95 ? -27.772 -6.347 28.780 1.00 72.69 95 ARG A C 1
ATOM 748 O O . ARG A 1 95 ? -28.172 -7.237 28.038 1.00 72.69 95 ARG A O 1
ATOM 755 N N . PRO A 1 96 ? -26.461 -6.186 29.042 1.00 67.44 96 PRO A N 1
ATOM 756 C CA . PRO A 1 96 ? -25.481 -7.134 28.585 1.00 67.44 96 PRO A CA 1
ATOM 757 C C . PRO A 1 96 ? -25.781 -8.457 29.279 1.00 67.44 96 PRO A C 1
ATOM 759 O O . PRO A 1 96 ? -26.205 -8.460 30.443 1.00 67.44 96 PRO A O 1
ATOM 762 N N . PRO A 1 97 ? -25.534 -9.574 28.591 1.00 75.06 97 PRO A N 1
ATOM 763 C CA . PRO A 1 97 ? -25.531 -10.862 29.252 1.00 75.06 97 PRO A CA 1
ATOM 764 C C . PRO A 1 97 ? -24.563 -10.817 30.439 1.00 75.06 97 PRO A C 1
ATOM 766 O O . PRO A 1 97 ? -23.553 -10.106 30.406 1.00 75.06 97 PRO A O 1
ATOM 769 N N . ALA A 1 98 ? -24.881 -11.573 31.490 1.00 76.38 98 ALA A N 1
ATOM 770 C CA . ALA A 1 98 ? -24.004 -11.702 32.645 1.00 76.38 98 ALA A CA 1
ATOM 771 C C . ALA A 1 98 ? -22.596 -12.095 32.171 1.00 76.38 98 ALA A C 1
ATOM 773 O O . ALA A 1 98 ? -22.405 -13.139 31.539 1.00 76.38 98 ALA A O 1
ATOM 774 N N . SER A 1 99 ? -21.611 -11.236 32.435 1.00 71.19 99 SER A N 1
ATOM 775 C CA . SER A 1 99 ? -20.231 -11.512 32.068 1.00 71.19 99 SER A CA 1
ATOM 776 C C . SER A 1 99 ? -19.675 -12.572 33.012 1.00 71.19 99 SER A C 1
ATOM 778 O O . SER A 1 99 ? -19.673 -12.415 34.232 1.00 71.19 99 SER A O 1
ATOM 780 N N . LYS A 1 100 ? -19.183 -13.676 32.449 1.00 80.62 100 LYS A N 1
ATOM 781 C CA . LYS A 1 100 ? -18.368 -14.620 33.215 1.00 80.62 100 LYS A CA 1
ATOM 782 C C . LYS A 1 100 ? -16.960 -14.030 33.337 1.00 80.62 100 LYS A C 1
ATOM 784 O O . LYS A 1 100 ? -16.425 -13.586 32.317 1.00 80.62 100 LYS A O 1
ATOM 789 N N . PRO A 1 101 ? -16.346 -14.009 34.533 1.00 79.81 101 PRO A N 1
ATOM 790 C CA . PRO A 1 101 ? -14.985 -13.515 34.677 1.00 79.81 101 PRO A CA 1
ATOM 791 C C . PRO A 1 101 ? -14.045 -14.356 33.807 1.00 79.81 101 PRO A C 1
ATOM 793 O O . PRO A 1 101 ? -14.017 -15.587 33.889 1.00 79.81 101 PRO A O 1
ATOM 796 N N . ILE A 1 102 ? -13.284 -13.685 32.944 1.00 84.44 102 ILE A N 1
ATOM 797 C CA . ILE A 1 102 ? -12.258 -14.335 32.131 1.00 84.44 102 ILE A CA 1
ATOM 798 C C . ILE A 1 102 ? -11.116 -14.718 33.073 1.00 84.44 102 ILE A C 1
ATOM 800 O O . ILE A 1 102 ? -10.624 -13.884 33.833 1.00 84.44 102 ILE A O 1
ATOM 804 N N . ARG A 1 103 ? -10.683 -15.985 33.042 1.00 90.88 103 ARG A N 1
ATOM 805 C CA . ARG A 1 103 ? -9.548 -16.433 33.867 1.00 90.88 103 ARG A CA 1
ATOM 806 C C . ARG A 1 103 ? -8.301 -15.602 33.511 1.00 90.88 103 ARG A C 1
ATOM 808 O O . ARG A 1 103 ? -8.022 -15.466 32.319 1.00 90.88 103 ARG A O 1
ATOM 815 N N . PRO A 1 104 ? -7.504 -15.135 34.491 1.00 92.19 104 PRO A N 1
ATOM 816 C CA . PRO A 1 104 ? -6.386 -14.213 34.251 1.00 92.19 104 PRO A CA 1
ATOM 817 C C . PRO A 1 104 ? -5.371 -14.757 33.240 1.00 92.19 104 PRO A C 1
ATOM 819 O O . PRO A 1 104 ? -4.862 -14.004 32.418 1.00 92.19 104 PRO A O 1
ATOM 822 N N . ARG A 1 105 ? -5.166 -16.081 33.203 1.00 94.56 105 ARG A N 1
ATOM 823 C CA . ARG A 1 105 ? -4.314 -16.748 32.204 1.00 94.56 105 ARG A CA 1
ATOM 824 C C . ARG A 1 105 ? -4.679 -16.419 30.752 1.00 94.56 105 ARG A C 1
ATOM 826 O O . ARG A 1 105 ? -3.792 -16.331 29.917 1.00 94.56 105 ARG A O 1
ATOM 833 N N . TRP A 1 106 ? -5.965 -16.233 30.445 1.00 94.81 106 TRP A N 1
ATOM 834 C CA . TRP A 1 106 ? -6.421 -15.917 29.090 1.00 94.81 106 TRP A CA 1
ATOM 835 C C . TRP A 1 106 ? -6.216 -14.444 28.751 1.00 94.81 106 TRP A C 1
ATOM 837 O O . TRP A 1 106 ? -5.895 -14.131 27.611 1.00 94.81 106 TRP A O 1
ATOM 847 N N . VAL A 1 107 ? -6.342 -13.555 29.740 1.00 91.88 107 VAL A N 1
ATOM 848 C CA . VAL A 1 107 ? -6.010 -12.132 29.581 1.00 91.88 107 VAL A CA 1
ATOM 849 C C . VAL A 1 107 ? -4.512 -11.975 29.331 1.00 91.88 107 VAL A C 1
ATOM 851 O O . VAL A 1 107 ? -4.119 -11.304 28.383 1.00 91.88 107 VAL A O 1
ATOM 854 N N . VAL A 1 108 ? -3.685 -12.658 30.128 1.00 94.50 108 VAL A N 1
A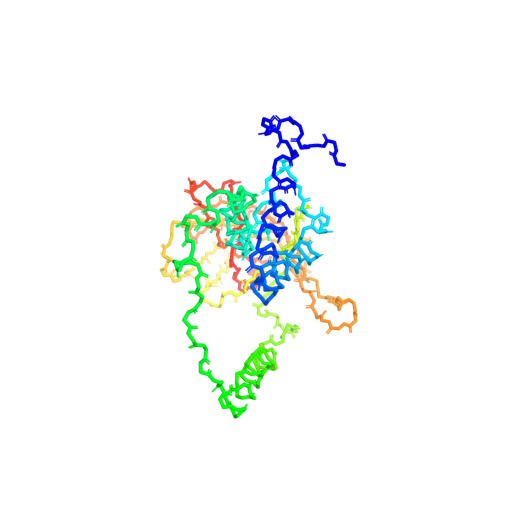TOM 855 C CA . VAL A 1 108 ? -2.228 -12.687 29.948 1.00 94.50 108 VAL A CA 1
ATOM 856 C C . VAL A 1 108 ? -1.869 -13.273 28.588 1.00 94.50 108 VAL A C 1
ATOM 858 O O . VAL A 1 108 ? -1.103 -12.657 27.860 1.00 94.50 108 VAL A O 1
ATOM 861 N N . LEU A 1 109 ? -2.458 -14.408 28.198 1.00 96.00 109 LEU A N 1
ATOM 862 C CA . LEU A 1 109 ? -2.206 -15.000 26.885 1.00 96.00 109 LEU A CA 1
ATOM 863 C C . LEU A 1 109 ? -2.579 -14.040 25.750 1.00 96.00 109 LEU A C 1
ATOM 865 O O . LEU A 1 109 ? -1.783 -13.856 24.837 1.00 96.00 109 LEU A O 1
ATOM 869 N N . ALA A 1 110 ? -3.753 -13.407 25.807 1.00 93.00 110 ALA A N 1
ATOM 870 C CA . ALA A 1 110 ? -4.182 -12.454 24.789 1.00 93.00 110 ALA A CA 1
ATOM 871 C C . ALA A 1 110 ? -3.237 -11.246 24.711 1.00 93.00 110 ALA A C 1
ATOM 873 O O . ALA A 1 110 ? -2.851 -10.849 23.613 1.00 93.00 110 ALA A O 1
ATOM 874 N N . ALA A 1 111 ? -2.815 -10.699 25.854 1.00 93.44 111 ALA A N 1
ATOM 875 C CA . ALA A 1 111 ? -1.854 -9.601 25.910 1.00 93.44 111 ALA A CA 1
ATOM 876 C C . ALA A 1 111 ? -0.490 -10.011 25.333 1.00 93.44 111 ALA A C 1
ATOM 878 O O . ALA A 1 111 ? 0.056 -9.306 24.486 1.00 93.44 111 ALA A O 1
ATOM 879 N N . VAL A 1 112 ? 0.023 -11.183 25.725 1.00 95.88 112 VAL A N 1
ATOM 880 C CA . VAL A 1 112 ? 1.280 -11.737 25.210 1.00 95.88 112 VAL A CA 1
ATOM 881 C C . VAL A 1 112 ? 1.192 -11.952 23.708 1.00 95.88 112 VAL A C 1
ATOM 883 O O . VAL A 1 112 ? 2.065 -11.481 23.000 1.00 95.88 112 VAL A O 1
ATOM 886 N N . VAL A 1 113 ? 0.139 -12.588 23.191 1.00 96.25 113 VAL A N 1
ATOM 887 C CA . VAL A 1 113 ? -0.036 -12.805 21.745 1.00 96.25 113 VAL A CA 1
ATOM 888 C C . VAL A 1 113 ? -0.125 -11.473 20.994 1.00 96.25 113 VAL A C 1
ATOM 890 O O . VAL A 1 113 ? 0.531 -11.309 19.968 1.00 96.25 113 VAL A O 1
ATOM 893 N N . THR A 1 114 ? -0.869 -10.500 21.527 1.00 93.00 114 THR A N 1
ATOM 894 C CA . THR A 1 114 ? -1.037 -9.170 20.914 1.00 93.00 114 THR A CA 1
ATOM 895 C C . THR A 1 114 ? 0.282 -8.405 20.809 1.00 93.00 114 THR A C 1
ATOM 897 O O . THR A 1 114 ? 0.475 -7.670 19.847 1.00 93.00 114 THR A O 1
ATOM 900 N N . VAL A 1 115 ? 1.200 -8.581 21.764 1.00 94.25 115 VAL A N 1
ATOM 901 C CA . VAL A 1 115 ? 2.519 -7.928 21.744 1.00 94.25 115 VAL A CA 1
ATOM 902 C C . VAL A 1 115 ? 3.549 -8.761 20.979 1.00 94.25 115 VAL A C 1
ATOM 904 O O . VAL A 1 115 ? 4.266 -8.240 20.127 1.00 94.25 115 VAL A O 1
ATOM 907 N N . ALA A 1 116 ? 3.619 -10.061 21.259 1.00 95.12 116 ALA A N 1
ATOM 908 C CA . ALA A 1 116 ? 4.629 -10.959 20.721 1.00 95.12 116 ALA A CA 1
ATOM 909 C C . ALA A 1 116 ? 4.468 -11.169 19.216 1.00 95.12 116 ALA A C 1
ATOM 911 O O . ALA A 1 116 ? 5.473 -11.186 18.518 1.00 95.12 116 ALA A O 1
ATOM 912 N N . VAL A 1 117 ? 3.243 -11.288 18.686 1.00 94.81 117 VAL A N 1
ATOM 913 C CA . VAL A 1 117 ? 3.051 -11.538 17.247 1.00 94.81 117 VAL A CA 1
ATOM 914 C C . VAL A 1 117 ? 3.576 -10.373 16.394 1.00 94.81 117 VAL A C 1
ATOM 916 O O . VAL A 1 117 ? 4.426 -10.629 15.539 1.00 94.81 117 VAL A O 1
ATOM 919 N N . PRO A 1 118 ? 3.181 -9.100 16.617 1.00 91.38 118 PRO A N 1
ATOM 920 C CA . PRO A 1 118 ? 3.774 -7.974 15.896 1.00 91.38 118 PRO A CA 1
ATOM 921 C C . PRO A 1 118 ? 5.274 -7.814 16.159 1.00 91.38 118 PRO A C 1
ATOM 923 O O . PRO A 1 118 ? 6.013 -7.485 15.232 1.00 91.38 118 PRO A O 1
ATOM 926 N N . ALA A 1 119 ? 5.743 -8.060 17.389 1.00 91.31 119 ALA A N 1
ATOM 927 C CA . ALA A 1 119 ? 7.162 -7.948 17.729 1.00 91.31 119 ALA A CA 1
ATOM 928 C C . ALA A 1 119 ? 8.018 -8.981 16.982 1.00 91.31 119 ALA A C 1
ATOM 930 O O . ALA A 1 119 ? 9.023 -8.614 16.377 1.00 91.31 119 ALA A O 1
ATOM 931 N N . VAL A 1 120 ? 7.595 -10.248 16.962 1.00 94.19 120 VAL A N 1
ATOM 932 C CA . VAL A 1 120 ? 8.252 -11.319 16.205 1.00 94.19 120 VAL A CA 1
ATOM 933 C C . VAL A 1 120 ? 8.194 -11.008 14.716 1.00 94.19 120 VAL A C 1
ATOM 935 O O . VAL A 1 120 ? 9.241 -11.009 14.081 1.00 94.19 120 VAL A O 1
ATOM 938 N N . ALA A 1 121 ? 7.026 -10.647 14.173 1.00 90.44 121 ALA A N 1
ATOM 939 C CA . ALA A 1 121 ? 6.892 -10.283 12.761 1.00 90.44 121 ALA A CA 1
ATOM 940 C C . ALA A 1 121 ? 7.836 -9.133 12.364 1.00 90.44 121 ALA A C 1
ATOM 942 O O . ALA A 1 121 ? 8.476 -9.187 11.314 1.00 90.44 121 ALA A O 1
ATOM 943 N N . THR A 1 122 ? 7.974 -8.122 13.228 1.00 87.19 122 THR A N 1
ATOM 944 C CA . THR A 1 122 ? 8.900 -6.996 13.030 1.00 87.19 122 THR A CA 1
ATOM 945 C C . THR A 1 122 ? 10.356 -7.455 13.100 1.00 87.19 122 THR A C 1
ATOM 947 O O . THR A 1 122 ? 11.156 -7.080 12.246 1.00 87.19 122 THR A O 1
ATOM 950 N N . ALA A 1 123 ? 10.702 -8.294 14.079 1.00 87.31 123 ALA A N 1
ATOM 951 C CA . ALA A 1 123 ? 12.056 -8.810 14.261 1.00 87.31 123 ALA A CA 1
ATOM 952 C C . ALA A 1 123 ? 12.500 -9.736 13.116 1.00 87.31 123 ALA A C 1
ATOM 954 O O . ALA A 1 123 ? 13.674 -9.728 12.747 1.00 87.31 123 ALA A O 1
ATOM 955 N N . THR A 1 124 ? 11.574 -10.508 12.539 1.00 88.81 124 THR A N 1
ATOM 956 C CA . THR A 1 124 ? 11.837 -11.426 11.419 1.00 88.81 124 THR A CA 1
ATOM 957 C C . THR A 1 124 ? 11.702 -10.772 10.046 1.00 88.81 124 THR A C 1
ATOM 959 O O . THR A 1 124 ? 12.056 -11.391 9.044 1.00 88.81 124 THR A O 1
ATOM 962 N N . SER A 1 125 ? 11.165 -9.551 9.965 1.00 82.56 125 SER A N 1
ATOM 963 C CA . SER A 1 125 ? 11.003 -8.848 8.692 1.00 82.56 125 SER A CA 1
ATOM 964 C C . SER A 1 125 ? 12.355 -8.632 8.016 1.00 82.56 125 SER A C 1
ATOM 966 O O . SER A 1 125 ? 13.353 -8.298 8.661 1.00 82.56 125 SER A O 1
ATOM 968 N N . SER A 1 126 ? 12.386 -8.769 6.687 1.00 75.69 126 SER A N 1
ATOM 969 C CA . SER A 1 126 ? 13.570 -8.441 5.899 1.00 75.69 126 SER A CA 1
ATOM 970 C C . SER A 1 126 ? 13.966 -6.992 6.155 1.00 75.69 126 SER A C 1
ATOM 972 O O . SER A 1 126 ? 13.151 -6.075 6.020 1.00 75.69 126 SER A O 1
ATOM 974 N N . ARG A 1 127 ? 15.225 -6.778 6.536 1.00 74.69 127 ARG A N 1
ATOM 975 C CA . ARG A 1 127 ? 15.745 -5.427 6.703 1.00 74.69 127 ARG A CA 1
ATOM 976 C C . ARG A 1 127 ? 15.995 -4.829 5.327 1.00 74.69 127 ARG A C 1
ATOM 978 O O . ARG A 1 127 ? 16.645 -5.448 4.489 1.00 74.69 127 ARG A O 1
ATOM 985 N N . ILE A 1 128 ? 15.538 -3.603 5.124 1.00 74.06 128 ILE A N 1
ATOM 986 C CA . ILE A 1 128 ? 15.922 -2.809 3.960 1.00 74.06 128 ILE A CA 1
ATOM 987 C C . ILE A 1 128 ? 17.391 -2.437 4.171 1.00 74.06 128 ILE A C 1
ATOM 989 O O . ILE A 1 128 ? 17.699 -1.687 5.088 1.00 74.06 128 ILE A O 1
ATOM 993 N N . HIS A 1 129 ? 18.295 -3.045 3.408 1.00 76.31 129 HIS A N 1
ATOM 994 C CA . HIS A 1 129 ? 19.710 -2.682 3.287 1.00 76.31 129 HIS A CA 1
ATOM 995 C C . HIS A 1 129 ? 20.112 -2.923 1.826 1.00 76.31 129 HIS A C 1
ATOM 997 O O . HIS A 1 129 ? 19.541 -3.814 1.196 1.00 76.31 129 HIS A O 1
ATOM 1003 N N . PRO A 1 130 ? 21.063 -2.170 1.257 1.00 70.19 130 PRO A N 1
ATOM 1004 C CA . PRO A 1 130 ? 21.570 -2.454 -0.084 1.00 70.19 130 PRO A CA 1
ATOM 1005 C C . PRO A 1 130 ? 22.262 -3.833 -0.137 1.00 70.19 130 PRO A C 1
ATOM 1007 O O . PRO A 1 130 ? 23.090 -4.101 0.736 1.00 70.19 130 PRO A O 1
ATOM 1010 N N . PRO A 1 131 ? 21.992 -4.699 -1.138 1.00 70.75 131 PRO A N 1
ATOM 1011 C CA . PRO A 1 131 ? 21.000 -4.576 -2.213 1.00 70.75 131 PRO A CA 1
ATOM 1012 C C . PRO A 1 131 ? 19.556 -4.765 -1.714 1.00 70.75 131 PRO A C 1
ATOM 1014 O O . PRO A 1 131 ? 19.227 -5.757 -1.066 1.00 70.75 131 PRO A O 1
ATOM 1017 N N . THR A 1 132 ? 18.682 -3.806 -2.039 1.00 77.31 132 THR A N 1
ATOM 1018 C CA . THR A 1 132 ? 17.370 -3.675 -1.387 1.00 77.31 132 THR A CA 1
ATOM 1019 C C . THR A 1 132 ? 16.271 -4.550 -2.009 1.00 77.31 132 THR A C 1
ATOM 1021 O O . THR A 1 132 ? 16.149 -4.599 -3.237 1.00 77.31 132 THR A O 1
ATOM 1024 N N . PRO A 1 133 ? 15.409 -5.190 -1.192 1.00 82.44 133 PRO A N 1
ATOM 1025 C CA . PRO A 1 133 ? 14.217 -5.893 -1.670 1.00 82.44 133 PRO A CA 1
ATOM 1026 C C . PRO A 1 133 ? 13.056 -4.950 -2.037 1.00 82.44 133 PRO A C 1
ATOM 1028 O O . PRO A 1 133 ? 12.036 -5.412 -2.541 1.00 82.44 133 PRO A O 1
ATOM 1031 N N . ALA A 1 134 ? 13.173 -3.646 -1.768 1.00 88.38 134 ALA A N 1
ATOM 1032 C CA . ALA A 1 134 ? 12.139 -2.654 -2.057 1.00 88.38 134 ALA A CA 1
ATOM 1033 C C . ALA A 1 134 ? 12.742 -1.270 -2.342 1.00 88.38 134 ALA A C 1
ATOM 1035 O O . ALA A 1 134 ? 13.772 -0.897 -1.779 1.00 88.38 134 ALA A O 1
ATOM 1036 N N . VAL A 1 135 ? 12.083 -0.491 -3.192 1.00 91.12 135 VAL A N 1
ATOM 1037 C CA . VAL A 1 135 ? 12.470 0.880 -3.545 1.00 91.12 135 VAL A CA 1
ATOM 1038 C C . VAL A 1 135 ? 11.356 1.851 -3.186 1.00 91.12 135 VAL A C 1
ATOM 1040 O O . VAL A 1 135 ? 10.175 1.512 -3.223 1.00 91.12 135 VAL A O 1
ATOM 1043 N N . VAL A 1 136 ? 11.725 3.066 -2.812 1.00 90.31 136 VAL A N 1
ATOM 1044 C CA . VAL A 1 136 ? 10.792 4.134 -2.475 1.00 90.31 136 VAL A CA 1
ATOM 1045 C C . VAL A 1 136 ? 10.551 4.972 -3.723 1.00 90.31 136 VAL A C 1
ATOM 1047 O O . VAL A 1 136 ? 11.480 5.578 -4.257 1.00 90.31 136 VAL A O 1
ATOM 1050 N N . GLN A 1 137 ? 9.300 5.003 -4.177 1.00 88.44 137 GLN A N 1
ATOM 1051 C CA . GLN A 1 137 ? 8.838 5.968 -5.168 1.00 88.44 137 GLN A CA 1
ATOM 1052 C C . GLN A 1 137 ? 8.481 7.272 -4.459 1.00 88.44 137 GLN A C 1
ATOM 1054 O O . GLN A 1 137 ? 7.757 7.253 -3.460 1.00 88.44 137 GLN A O 1
ATOM 1059 N N . GLU A 1 138 ? 8.995 8.384 -4.968 1.00 81.56 138 GLU A N 1
ATOM 1060 C CA . GLU A 1 138 ? 8.743 9.718 -4.437 1.00 81.56 138 GLU A CA 1
ATOM 1061 C C . GLU A 1 138 ? 7.633 10.381 -5.260 1.00 81.56 138 GLU A C 1
ATOM 1063 O O . GLU A 1 138 ? 7.782 10.583 -6.465 1.00 81.56 138 GLU A O 1
ATOM 1068 N N . PHE A 1 139 ? 6.507 10.695 -4.615 1.00 75.19 139 PHE A N 1
ATOM 1069 C CA . PHE A 1 139 ? 5.411 11.448 -5.222 1.00 75.19 139 PHE A CA 1
ATOM 1070 C C . PHE A 1 139 ? 5.066 12.667 -4.362 1.00 75.19 139 PHE A C 1
ATOM 1072 O O . PHE A 1 139 ? 5.178 12.593 -3.134 1.00 75.19 139 PHE A O 1
ATOM 1079 N N . PRO A 1 140 ? 4.534 13.753 -4.956 1.00 69.56 140 PRO A N 1
ATOM 1080 C CA . PRO A 1 140 ? 4.058 14.908 -4.191 1.00 69.56 140 PRO A CA 1
ATOM 1081 C C . PRO A 1 140 ? 3.012 14.547 -3.121 1.00 69.56 140 PRO A C 1
ATOM 1083 O O . PRO A 1 140 ? 2.963 15.156 -2.057 1.00 69.56 140 PRO A O 1
ATOM 1086 N N . SER A 1 141 ? 2.184 13.530 -3.383 1.00 65.50 141 SER A N 1
ATOM 1087 C CA . SER A 1 141 ? 1.138 13.040 -2.474 1.00 65.50 141 SER A CA 1
ATOM 1088 C C . SER A 1 141 ? 1.656 12.096 -1.377 1.00 65.50 141 SER A C 1
ATOM 1090 O O . SER A 1 141 ? 0.935 11.798 -0.417 1.00 65.50 141 SER A O 1
ATOM 1092 N N . GLY A 1 142 ? 2.904 11.634 -1.483 1.00 70.56 142 GLY A N 1
ATOM 1093 C CA . GLY A 1 142 ? 3.553 10.770 -0.509 1.00 70.56 142 GLY A CA 1
ATOM 1094 C C . GLY A 1 142 ? 4.464 9.718 -1.133 1.00 70.56 142 GLY A C 1
ATOM 1095 O O . GLY A 1 142 ? 4.437 9.448 -2.326 1.00 70.56 142 GLY A O 1
ATOM 1096 N N . ASN A 1 143 ? 5.261 9.084 -0.280 1.00 83.69 143 ASN A N 1
ATOM 1097 C CA . ASN A 1 143 ? 6.208 8.061 -0.703 1.00 83.69 143 ASN A CA 1
ATOM 1098 C C . ASN A 1 143 ? 5.557 6.678 -0.681 1.00 83.69 143 ASN A C 1
ATOM 1100 O O . ASN A 1 143 ? 4.890 6.329 0.299 1.00 83.69 143 ASN A O 1
ATOM 1104 N N . ILE A 1 144 ? 5.794 5.881 -1.723 1.00 85.62 144 ILE A N 1
ATOM 1105 C CA . ILE A 1 144 ? 5.289 4.507 -1.825 1.00 85.62 144 ILE A CA 1
ATOM 1106 C C . ILE A 1 144 ? 6.471 3.544 -1.795 1.00 85.62 144 ILE A C 1
ATOM 1108 O O . ILE A 1 144 ? 7.296 3.507 -2.711 1.00 85.62 144 ILE A O 1
ATOM 1112 N N . LEU A 1 145 ? 6.549 2.742 -0.732 1.00 89.38 145 LEU A N 1
ATOM 1113 C CA . LEU A 1 145 ? 7.492 1.632 -0.669 1.00 89.38 145 LEU A CA 1
ATOM 1114 C C . LEU A 1 145 ? 6.999 0.521 -1.596 1.00 89.38 145 LEU A C 1
ATOM 1116 O O . LEU A 1 145 ? 5.915 -0.023 -1.401 1.00 89.38 145 LEU A O 1
ATOM 1120 N N . THR A 1 146 ? 7.801 0.205 -2.603 1.00 93.31 146 THR A N 1
ATOM 1121 C CA . THR A 1 146 ? 7.419 -0.663 -3.716 1.00 93.31 146 THR A CA 1
ATOM 1122 C C . THR A 1 146 ? 8.378 -1.845 -3.790 1.00 93.31 146 THR A C 1
ATOM 1124 O O . THR A 1 146 ? 9.591 -1.630 -3.851 1.00 93.31 146 THR A O 1
ATOM 1127 N N . PRO A 1 147 ? 7.885 -3.091 -3.755 1.00 93.69 147 PRO A N 1
ATOM 1128 C CA . PRO A 1 147 ? 8.741 -4.268 -3.779 1.00 93.69 147 PRO A CA 1
ATOM 1129 C C . PRO A 1 147 ? 9.514 -4.394 -5.096 1.00 93.69 147 PRO A C 1
ATOM 1131 O O . PRO A 1 147 ? 9.031 -4.017 -6.167 1.00 93.69 147 PRO A O 1
ATOM 1134 N N . VAL A 1 148 ? 10.711 -4.971 -5.002 1.00 93.69 148 VAL A N 1
ATOM 1135 C CA . VAL A 1 148 ? 11.492 -5.442 -6.148 1.00 93.69 148 VAL A CA 1
ATOM 1136 C C . VAL A 1 148 ? 11.184 -6.925 -6.356 1.00 93.69 148 VAL A C 1
ATOM 1138 O O . VAL A 1 148 ? 11.591 -7.769 -5.556 1.00 93.69 148 VAL A O 1
ATOM 1141 N N . ASP A 1 149 ? 10.465 -7.242 -7.427 1.00 94.50 149 ASP A N 1
ATOM 1142 C CA . ASP A 1 149 ? 10.049 -8.596 -7.778 1.00 94.50 149 ASP A CA 1
ATOM 1143 C C . ASP A 1 149 ? 11.077 -9.261 -8.702 1.00 94.50 149 ASP A C 1
ATOM 1145 O O . ASP A 1 149 ? 11.247 -8.888 -9.863 1.00 94.50 149 ASP A O 1
ATOM 1149 N N . LYS A 1 150 ? 11.761 -10.283 -8.177 1.00 92.88 150 LYS A N 1
ATOM 1150 C CA . LYS A 1 150 ? 12.770 -11.061 -8.913 1.00 92.88 150 LYS A CA 1
ATOM 1151 C C . LYS A 1 150 ? 12.179 -11.934 -10.027 1.00 92.88 150 LYS A C 1
ATOM 1153 O O . LYS A 1 150 ? 12.953 -12.424 -10.843 1.00 92.88 150 LYS A O 1
ATOM 1158 N N . GLY A 1 151 ? 10.859 -12.134 -10.055 1.00 95.00 151 GLY A N 1
ATOM 1159 C CA . GLY A 1 151 ? 10.148 -12.839 -11.120 1.00 95.00 151 GLY A CA 1
ATOM 1160 C C . GLY A 1 151 ? 9.969 -12.014 -12.397 1.00 95.00 151 GLY A C 1
ATOM 1161 O O . GLY A 1 151 ? 9.589 -12.569 -13.424 1.00 95.00 151 GLY A O 1
ATOM 1162 N N . ILE A 1 152 ? 10.262 -10.707 -12.364 1.00 96.81 152 ILE A N 1
ATOM 1163 C CA . ILE A 1 152 ? 10.307 -9.862 -13.562 1.00 96.81 152 ILE A CA 1
ATOM 1164 C C . ILE A 1 152 ? 11.727 -9.918 -14.131 1.00 96.81 152 ILE A C 1
ATOM 1166 O O . ILE A 1 152 ? 12.633 -9.202 -13.690 1.00 96.81 152 ILE A O 1
ATOM 1170 N N . HIS A 1 153 ? 11.930 -10.782 -15.119 1.00 97.00 153 HIS A N 1
ATOM 1171 C CA . HIS A 1 153 ? 13.223 -10.981 -15.763 1.00 97.00 153 HIS A CA 1
ATOM 1172 C C . HIS A 1 153 ? 13.384 -10.012 -16.927 1.00 97.00 153 HIS A C 1
ATOM 1174 O O . HIS A 1 153 ? 12.698 -10.125 -17.939 1.00 97.00 153 HIS A O 1
ATOM 1180 N N . VAL A 1 154 ? 14.307 -9.063 -16.783 1.00 97.31 154 VAL A N 1
ATOM 1181 C CA . VAL A 1 154 ? 14.592 -8.038 -17.792 1.00 97.31 154 VAL A CA 1
ATOM 1182 C C . VAL A 1 154 ? 15.897 -8.374 -18.502 1.00 97.31 154 VAL A C 1
ATOM 1184 O O . VAL A 1 154 ? 16.889 -8.735 -17.870 1.00 97.31 154 VAL A O 1
ATOM 1187 N N . ARG A 1 155 ? 15.902 -8.228 -19.824 1.00 96.94 155 ARG A N 1
ATOM 1188 C CA . ARG A 1 155 ? 17.072 -8.394 -20.683 1.00 96.94 155 ARG A CA 1
ATOM 1189 C C . ARG A 1 155 ? 17.269 -7.142 -21.524 1.00 96.94 155 ARG A C 1
ATOM 1191 O O . ARG A 1 155 ? 16.314 -6.620 -22.098 1.00 96.94 155 ARG A O 1
ATOM 1198 N N . THR A 1 156 ? 18.515 -6.695 -21.601 1.00 96.12 156 THR A N 1
ATOM 1199 C CA . THR A 1 156 ? 18.964 -5.614 -22.477 1.00 96.12 156 THR A CA 1
ATOM 1200 C C . THR A 1 156 ? 19.829 -6.197 -23.591 1.00 96.12 156 THR A C 1
ATOM 1202 O O . THR A 1 156 ? 20.626 -7.110 -23.372 1.00 96.12 156 THR A O 1
ATOM 1205 N N . GLU A 1 157 ? 19.647 -5.696 -24.805 1.00 95.50 157 GLU A N 1
ATOM 1206 C CA . GLU A 1 157 ? 20.417 -6.077 -25.984 1.00 95.50 157 GLU A CA 1
ATOM 1207 C C . GLU A 1 157 ? 20.804 -4.819 -26.760 1.00 95.50 157 GLU A C 1
ATOM 1209 O O . GLU A 1 157 ? 19.957 -3.973 -27.065 1.00 95.50 157 GLU A O 1
ATOM 1214 N N . ARG A 1 158 ? 22.089 -4.699 -27.097 1.00 92.50 158 ARG A N 1
ATOM 1215 C CA . ARG A 1 158 ? 22.576 -3.606 -27.931 1.00 92.50 158 ARG A CA 1
ATOM 1216 C C . ARG A 1 158 ? 22.250 -3.918 -29.385 1.00 92.50 158 ARG A C 1
ATOM 1218 O O . ARG A 1 158 ? 22.703 -4.920 -29.927 1.00 92.50 158 ARG A O 1
ATOM 1225 N N . VAL A 1 159 ? 21.496 -3.033 -30.022 1.00 91.69 159 VAL A N 1
ATOM 1226 C CA . VAL A 1 159 ? 21.191 -3.091 -31.457 1.00 91.69 159 VAL A CA 1
ATOM 1227 C C . VAL A 1 159 ? 21.792 -1.864 -32.146 1.00 91.69 159 VAL A C 1
ATOM 1229 O O . VAL A 1 159 ? 22.150 -0.895 -31.478 1.00 91.69 159 VAL A O 1
ATOM 1232 N N . ALA A 1 160 ? 21.938 -1.899 -33.475 1.00 80.25 160 ALA A N 1
ATOM 1233 C CA . ALA A 1 160 ? 22.734 -0.925 -34.238 1.00 80.25 160 ALA A CA 1
ATOM 1234 C C . ALA A 1 160 ? 22.442 0.559 -33.919 1.00 80.25 160 ALA A C 1
ATOM 1236 O O . ALA A 1 160 ? 23.349 1.384 -33.979 1.00 80.25 160 ALA A O 1
ATOM 1237 N N . SER A 1 161 ? 21.205 0.891 -33.540 1.00 82.56 161 SER A N 1
ATOM 1238 C CA . SER A 1 161 ? 20.747 2.255 -33.258 1.00 82.56 161 SER A CA 1
ATOM 1239 C C . SER A 1 161 ? 20.308 2.502 -31.807 1.00 82.56 161 SER A C 1
ATOM 1241 O O . SER A 1 161 ? 19.662 3.512 -31.556 1.00 82.56 161 SER A O 1
ATOM 1243 N N . GLY A 1 162 ? 20.603 1.612 -30.848 1.00 91.12 162 GLY A N 1
ATOM 1244 C CA . GLY A 1 162 ? 20.178 1.817 -29.456 1.00 91.12 162 GLY A CA 1
ATOM 1245 C C . GLY A 1 162 ? 20.175 0.561 -28.582 1.00 91.12 162 GLY A C 1
ATOM 1246 O O . GLY A 1 162 ? 20.951 -0.373 -28.786 1.00 91.12 162 GLY A O 1
ATOM 1247 N N . GLN A 1 163 ? 19.291 0.540 -27.587 1.00 94.75 163 GLN A N 1
ATOM 1248 C CA . GLN A 1 163 ? 19.104 -0.577 -26.658 1.00 94.75 163 GLN A CA 1
ATOM 1249 C C . GLN A 1 163 ? 17.695 -1.131 -26.790 1.00 94.75 163 GLN A C 1
ATOM 1251 O O . GLN A 1 163 ? 16.705 -0.417 -26.635 1.00 94.75 163 GLN A O 1
ATOM 1256 N N . ARG A 1 164 ? 17.596 -2.430 -27.050 1.00 96.12 164 ARG A N 1
ATOM 1257 C CA . ARG A 1 164 ? 16.343 -3.165 -26.953 1.00 96.12 164 ARG A CA 1
ATOM 1258 C C . ARG A 1 164 ? 16.221 -3.719 -25.541 1.00 96.12 164 ARG A C 1
ATOM 1260 O O . ARG A 1 164 ? 17.090 -4.452 -25.080 1.00 96.12 164 ARG A O 1
ATOM 1267 N N . ILE A 1 165 ? 15.134 -3.370 -24.868 1.00 97.38 165 ILE A N 1
ATOM 1268 C CA . ILE A 1 165 ? 14.785 -3.877 -23.546 1.00 97.38 165 ILE A CA 1
ATOM 1269 C C . ILE A 1 165 ? 13.583 -4.799 -23.706 1.00 97.38 165 ILE A C 1
ATOM 1271 O O . ILE A 1 165 ? 12.567 -4.404 -24.270 1.00 97.38 165 ILE A O 1
ATOM 1275 N N . THR A 1 166 ? 13.695 -6.026 -23.215 1.00 98.00 166 THR A N 1
ATOM 1276 C CA . THR A 1 166 ? 12.625 -7.034 -23.231 1.00 98.00 166 THR A CA 1
ATOM 1277 C C . THR A 1 166 ? 12.465 -7.624 -21.846 1.00 98.00 166 THR A C 1
ATOM 1279 O O . THR A 1 166 ? 13.462 -7.769 -21.137 1.00 98.00 166 THR A O 1
ATOM 1282 N N . TRP A 1 167 ? 11.249 -7.991 -21.455 1.00 98.12 167 TRP A N 1
ATOM 1283 C CA . TRP A 1 167 ? 11.023 -8.609 -20.153 1.00 98.12 167 TRP A CA 1
ATOM 1284 C C . TRP A 1 167 ? 9.961 -9.696 -20.178 1.00 98.12 167 TRP A C 1
ATOM 1286 O O . TRP A 1 167 ? 8.995 -9.640 -20.933 1.00 98.12 167 TRP A O 1
ATOM 1296 N N . THR A 1 168 ? 10.129 -10.665 -19.291 1.00 97.56 168 THR A N 1
ATOM 1297 C CA . THR A 1 168 ? 9.150 -11.715 -19.007 1.00 97.56 168 THR A CA 1
ATOM 1298 C C . THR A 1 168 ? 8.786 -11.671 -17.535 1.00 97.56 168 THR A C 1
ATOM 1300 O O . THR A 1 168 ? 9.650 -11.427 -16.694 1.00 97.56 168 THR A O 1
ATOM 1303 N N . ASP A 1 169 ? 7.530 -11.937 -17.221 1.00 95.50 169 ASP A N 1
ATOM 1304 C CA . ASP A 1 169 ? 7.006 -11.975 -15.863 1.00 95.50 169 ASP A CA 1
ATOM 1305 C C . ASP A 1 169 ? 6.019 -13.139 -15.683 1.00 95.50 169 ASP A C 1
ATOM 1307 O O . ASP A 1 169 ? 5.730 -13.900 -16.611 1.00 95.50 169 ASP A O 1
ATOM 1311 N N . GLY A 1 170 ? 5.567 -13.330 -14.442 1.00 89.31 170 GLY A N 1
ATOM 1312 C CA . GLY A 1 170 ? 4.552 -14.323 -14.107 1.00 89.31 170 GLY A CA 1
ATOM 1313 C C . GLY A 1 170 ? 3.130 -13.853 -14.442 1.00 89.31 170 GLY A C 1
ATOM 1314 O O . GLY A 1 170 ? 2.894 -12.663 -14.653 1.00 89.31 170 GLY A O 1
ATOM 1315 N N . PRO A 1 171 ? 2.143 -14.767 -14.445 1.00 91.94 171 PRO A N 1
ATOM 1316 C CA . PRO A 1 171 ? 0.756 -14.398 -14.685 1.00 91.94 171 PRO A CA 1
ATOM 1317 C C . PRO A 1 171 ? 0.237 -13.467 -13.583 1.00 91.94 171 PRO A C 1
ATOM 1319 O O . PRO A 1 171 ? 0.219 -13.814 -12.398 1.00 91.94 171 PRO A O 1
ATOM 1322 N N . TRP A 1 172 ? -0.255 -12.297 -13.982 1.00 93.00 172 TRP A N 1
ATOM 1323 C CA . TRP A 1 172 ? -0.893 -11.350 -13.075 1.00 93.00 172 TRP A CA 1
ATOM 1324 C C . TRP A 1 172 ? -2.383 -11.652 -12.915 1.00 93.00 172 TRP A C 1
ATOM 1326 O O . TRP A 1 172 ? -3.089 -11.951 -13.875 1.00 93.00 172 TRP A O 1
ATOM 1336 N N . ARG A 1 173 ? -2.902 -11.497 -11.692 1.00 91.75 173 ARG A N 1
ATOM 1337 C CA . ARG A 1 173 ? -4.345 -11.627 -11.401 1.00 91.75 173 ARG A CA 1
ATOM 1338 C C . ARG A 1 173 ? -5.172 -10.406 -11.832 1.00 91.75 173 ARG A C 1
ATOM 1340 O O . ARG A 1 173 ? -6.368 -10.354 -11.564 1.00 91.75 173 ARG A O 1
ATOM 1347 N N . ALA A 1 174 ? -4.543 -9.415 -12.458 1.00 90.62 174 ALA A N 1
ATOM 1348 C CA . ALA A 1 174 ? -5.157 -8.166 -12.891 1.00 90.62 174 ALA A CA 1
ATOM 1349 C C . ALA A 1 174 ? -4.642 -7.774 -14.280 1.00 90.62 174 ALA A C 1
ATOM 1351 O O . ALA A 1 174 ? -3.580 -8.224 -14.709 1.00 90.62 174 ALA A O 1
ATOM 1352 N N . LYS A 1 175 ? -5.378 -6.898 -14.973 1.00 92.81 175 LYS A N 1
ATOM 1353 C CA . LYS A 1 175 ? -4.885 -6.270 -16.204 1.00 92.81 175 LYS A CA 1
ATOM 1354 C C . LYS A 1 175 ? -3.769 -5.298 -15.828 1.00 92.81 175 LYS A C 1
ATOM 1356 O O . LYS A 1 175 ? -4.024 -4.287 -15.171 1.00 92.81 175 LYS A O 1
ATOM 1361 N N . VAL A 1 176 ? -2.545 -5.624 -16.226 1.00 95.88 176 VAL A N 1
ATOM 1362 C CA . VAL A 1 176 ? -1.368 -4.793 -15.967 1.00 95.88 176 VAL A CA 1
ATOM 1363 C C . VAL A 1 176 ? -0.955 -3.999 -17.202 1.00 95.88 176 VAL A C 1
ATOM 1365 O O . VAL A 1 176 ? -1.366 -4.267 -18.337 1.00 95.88 176 VAL A O 1
ATOM 1368 N N . PHE A 1 177 ? -0.141 -2.989 -16.955 1.00 96.31 177 PHE A N 1
ATOM 1369 C CA . PHE A 1 177 ? 0.663 -2.288 -17.941 1.00 96.31 177 PHE A CA 1
ATOM 1370 C C . PHE A 1 177 ? 2.027 -1.988 -17.315 1.00 96.31 177 PHE A C 1
ATOM 1372 O O . PHE A 1 177 ? 2.207 -2.056 -16.097 1.00 96.31 177 PHE A O 1
ATOM 1379 N N . TYR A 1 178 ? 2.991 -1.671 -18.164 1.00 97.00 178 TYR A N 1
ATOM 1380 C CA . TYR A 1 178 ? 4.388 -1.515 -17.804 1.00 97.00 178 TYR A CA 1
ATOM 1381 C C . TYR A 1 178 ? 4.829 -0.071 -17.969 1.00 97.00 178 TYR A C 1
ATOM 1383 O O . TYR A 1 178 ? 4.448 0.608 -18.923 1.00 97.00 178 TYR A O 1
ATOM 1391 N N . ARG A 1 179 ? 5.686 0.375 -17.057 1.00 97.06 179 ARG A N 1
ATOM 1392 C CA . ARG A 1 179 ? 6.436 1.623 -17.164 1.00 97.06 179 ARG A CA 1
ATOM 1393 C C . ARG A 1 179 ? 7.916 1.290 -17.232 1.00 97.06 179 ARG A C 1
ATOM 1395 O O . ARG A 1 179 ? 8.444 0.610 -16.355 1.00 97.06 179 ARG A O 1
ATOM 1402 N N . VAL A 1 180 ? 8.577 1.742 -18.288 1.00 97.00 180 VAL A N 1
ATOM 1403 C CA . VAL A 1 180 ? 10.015 1.566 -18.478 1.00 97.00 180 VAL A CA 1
ATOM 1404 C C . VAL A 1 180 ? 10.710 2.744 -17.824 1.00 97.00 180 VAL A C 1
ATOM 1406 O O . VAL A 1 180 ? 10.460 3.891 -18.191 1.00 97.00 180 VAL A O 1
ATOM 1409 N N . TYR A 1 181 ? 11.573 2.454 -16.861 1.00 95.75 181 TYR A N 1
ATOM 1410 C CA . TYR A 1 181 ? 12.354 3.444 -16.139 1.00 95.75 181 TYR A CA 1
ATOM 1411 C C . TYR A 1 181 ? 13.816 3.380 -16.545 1.00 95.75 181 TYR A C 1
ATOM 1413 O O . TYR A 1 181 ? 14.356 2.294 -16.771 1.00 95.75 181 TYR A O 1
ATOM 1421 N N . ARG A 1 182 ? 14.459 4.545 -16.578 1.00 95.06 182 ARG A N 1
ATOM 1422 C CA . ARG A 1 182 ? 15.882 4.710 -16.875 1.00 95.06 182 ARG A CA 1
ATOM 1423 C C . ARG A 1 182 ? 16.540 5.609 -15.836 1.00 95.06 182 ARG A C 1
ATOM 1425 O O . ARG A 1 182 ? 15.955 6.606 -15.427 1.00 95.06 182 ARG A O 1
ATOM 1432 N N . SER A 1 183 ? 17.738 5.251 -15.381 1.00 93.31 183 SER A N 1
ATOM 1433 C CA . SER A 1 183 ? 18.481 6.025 -14.380 1.00 93.31 183 SER A CA 1
ATOM 1434 C C . SER A 1 183 ? 18.816 7.445 -14.848 1.00 93.31 183 SER A C 1
ATOM 1436 O O . SER A 1 183 ? 19.205 7.640 -15.999 1.00 93.31 183 SER A O 1
ATOM 1438 N N . PHE A 1 184 ? 18.716 8.427 -13.941 1.00 84.06 184 PHE A N 1
ATOM 1439 C CA . PHE A 1 184 ? 19.104 9.821 -14.225 1.00 84.06 184 PHE A CA 1
ATOM 1440 C C . PHE A 1 184 ? 20.607 9.963 -14.487 1.00 84.06 184 PHE A C 1
ATOM 1442 O O . PHE A 1 184 ? 21.041 10.745 -15.331 1.00 84.06 184 PHE A O 1
ATOM 1449 N N . HIS A 1 185 ? 21.409 9.198 -13.746 1.00 75.19 185 HIS A N 1
ATOM 1450 C CA . HIS A 1 185 ? 22.863 9.200 -13.833 1.00 75.19 185 HIS A CA 1
ATOM 1451 C C . HIS A 1 185 ? 23.379 7.814 -14.223 1.00 75.19 185 HIS A C 1
ATOM 1453 O O . HIS A 1 185 ? 22.706 6.794 -14.033 1.00 75.19 185 HIS A O 1
ATOM 1459 N N . SER A 1 186 ? 24.591 7.770 -14.771 1.00 74.75 186 SER A N 1
ATOM 1460 C CA . SER A 1 186 ? 25.238 6.515 -15.142 1.00 74.75 186 SER A CA 1
ATOM 1461 C C . SER A 1 186 ? 25.456 5.635 -13.905 1.00 74.75 186 SER A C 1
ATOM 1463 O O . SER A 1 186 ? 26.002 6.066 -12.890 1.00 74.75 186 SER A O 1
ATOM 1465 N N . GLY A 1 187 ? 24.990 4.388 -13.973 1.00 72.25 187 GLY A N 1
ATOM 1466 C CA . GLY A 1 187 ? 25.229 3.369 -12.949 1.00 72.25 187 GLY A CA 1
ATOM 1467 C C . GLY A 1 187 ? 24.522 3.557 -11.601 1.00 72.25 187 GLY A C 1
ATOM 1468 O O . GLY A 1 187 ? 24.791 2.771 -10.696 1.00 72.25 187 GLY A O 1
ATOM 1469 N N . LYS A 1 188 ? 23.640 4.555 -11.434 1.00 82.94 188 LYS A N 1
ATOM 1470 C CA . LYS A 1 188 ? 22.894 4.786 -10.182 1.00 82.94 188 LYS A CA 1
ATOM 1471 C C . LYS A 1 188 ? 21.402 4.955 -10.449 1.00 82.94 188 LYS A C 1
ATOM 1473 O O . LYS A 1 188 ? 20.953 6.024 -10.845 1.00 82.94 188 LYS A O 1
ATOM 1478 N N . ASP A 1 189 ? 20.640 3.895 -10.215 1.00 88.69 189 ASP A N 1
ATOM 1479 C CA . ASP A 1 189 ? 19.178 3.860 -10.313 1.00 88.69 189 ASP A CA 1
ATOM 1480 C C . ASP A 1 189 ? 18.478 4.093 -8.965 1.00 88.69 189 ASP A C 1
ATOM 1482 O O . ASP A 1 189 ? 17.288 4.404 -8.935 1.00 88.69 189 ASP A O 1
ATOM 1486 N N . ILE A 1 190 ? 19.203 3.949 -7.852 1.00 91.31 190 ILE A N 1
ATOM 1487 C CA . ILE A 1 190 ? 18.702 4.199 -6.500 1.00 91.31 190 ILE A CA 1
ATOM 1488 C C . ILE A 1 190 ? 19.697 5.003 -5.664 1.00 91.31 190 ILE A C 1
ATOM 1490 O O . ILE A 1 190 ? 20.912 4.903 -5.832 1.00 91.31 190 ILE A O 1
ATOM 1494 N N . GLU A 1 191 ? 19.164 5.754 -4.709 1.00 90.06 191 GLU A N 1
ATOM 1495 C CA . GLU A 1 191 ? 19.915 6.448 -3.670 1.00 90.06 191 GLU A CA 1
ATOM 1496 C C . GLU A 1 191 ? 19.417 5.988 -2.301 1.00 90.06 191 GLU A C 1
ATOM 1498 O O . GLU A 1 191 ? 18.263 6.210 -1.938 1.00 90.06 191 GLU A O 1
ATOM 1503 N N . CYS A 1 192 ? 20.278 5.314 -1.542 1.00 89.69 192 CYS A N 1
ATOM 1504 C CA . CYS A 1 192 ? 19.935 4.806 -0.221 1.00 89.69 192 CYS A CA 1
ATOM 1505 C C . CYS A 1 192 ? 20.485 5.724 0.868 1.00 89.69 192 CYS A C 1
ATOM 1507 O O . CYS A 1 192 ? 21.682 5.999 0.901 1.00 89.69 192 CYS A O 1
ATOM 1509 N N . ALA A 1 193 ? 19.618 6.139 1.786 1.00 88.12 193 ALA A N 1
ATOM 1510 C CA . ALA A 1 193 ? 19.974 6.940 2.949 1.00 88.12 193 ALA A CA 1
ATOM 1511 C C . ALA A 1 193 ? 19.314 6.382 4.214 1.00 88.12 193 ALA A C 1
ATOM 1513 O O . ALA A 1 193 ? 18.268 5.732 4.148 1.00 88.12 193 ALA A O 1
ATOM 1514 N N . LEU A 1 194 ? 19.909 6.649 5.376 1.00 86.50 194 LEU A N 1
ATOM 1515 C CA . LEU A 1 194 ? 19.287 6.354 6.665 1.00 86.50 194 LEU A CA 1
ATOM 1516 C C . LEU A 1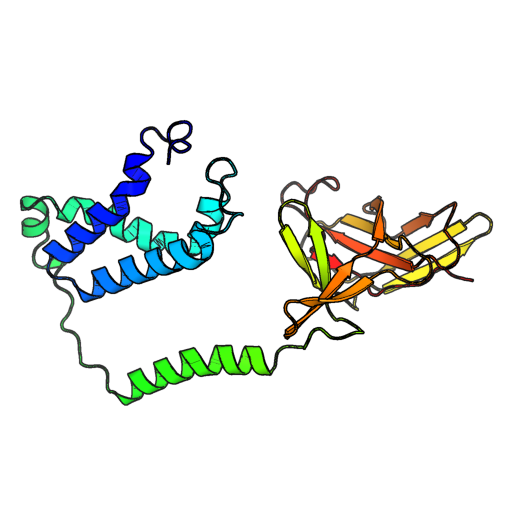 194 ? 18.233 7.423 6.985 1.00 86.50 194 LEU A C 1
ATOM 1518 O O . LEU A 1 194 ? 18.558 8.568 7.289 1.00 86.50 194 LEU A O 1
ATOM 1522 N N . SER A 1 195 ? 16.962 7.039 6.957 1.00 79.56 195 SER A N 1
ATOM 1523 C CA . SER A 1 195 ? 15.853 7.835 7.468 1.00 79.56 195 SER A CA 1
ATOM 1524 C C . SER A 1 195 ? 15.949 7.931 8.988 1.00 79.56 195 SER A C 1
ATOM 1526 O O . SER A 1 195 ? 15.946 6.916 9.689 1.00 79.56 195 SER A O 1
ATOM 1528 N N . SER A 1 196 ? 16.043 9.161 9.497 1.00 78.81 196 SER A N 1
ATOM 1529 C CA . SER A 1 196 ? 16.118 9.463 10.936 1.00 78.81 196 SER A CA 1
ATOM 1530 C C . SER A 1 196 ? 17.213 8.683 11.684 1.00 78.81 196 SER A C 1
ATOM 1532 O O . SER A 1 196 ? 17.077 8.420 12.874 1.00 78.81 196 SER A O 1
ATOM 1534 N N . GLY A 1 197 ? 18.277 8.265 10.985 1.00 79.88 197 GLY A N 1
ATOM 1535 C CA . GLY A 1 197 ? 19.383 7.484 11.551 1.00 79.88 197 GLY A CA 1
ATOM 1536 C C . GLY A 1 197 ? 19.057 6.029 11.918 1.00 79.88 197 GLY A C 1
ATOM 1537 O O . GLY A 1 197 ? 19.930 5.344 12.441 1.00 79.88 197 GLY A O 1
ATOM 1538 N N . VAL A 1 198 ? 17.837 5.540 11.655 1.00 78.94 198 VAL A N 1
ATOM 1539 C CA . VAL A 1 198 ? 17.358 4.244 12.180 1.00 78.94 198 VAL A CA 1
ATOM 1540 C C . VAL A 1 198 ? 16.966 3.226 11.111 1.00 78.94 198 VAL A C 1
ATOM 1542 O O . VAL A 1 198 ? 17.048 2.025 11.363 1.00 78.94 198 VAL A O 1
ATOM 1545 N N . SER A 1 199 ? 16.547 3.657 9.920 1.00 81.00 199 SER A N 1
ATOM 1546 C CA . SER A 1 199 ? 16.099 2.744 8.860 1.00 81.00 199 SER A CA 1
ATOM 1547 C C . SER A 1 199 ? 16.593 3.185 7.490 1.00 81.00 199 SER A C 1
ATOM 1549 O O . SER A 1 199 ? 16.605 4.372 7.187 1.00 81.00 199 SER A O 1
ATOM 1551 N N . TRP A 1 200 ? 16.997 2.249 6.631 1.00 85.19 200 TRP A N 1
ATOM 1552 C CA . TRP A 1 200 ? 17.336 2.601 5.252 1.00 85.19 200 TRP A CA 1
ATOM 1553 C C . TRP A 1 200 ? 16.078 2.889 4.439 1.00 85.19 200 TRP A C 1
ATOM 1555 O O . TRP A 1 200 ? 15.119 2.118 4.451 1.00 85.19 200 TRP A O 1
ATOM 1565 N N . ALA A 1 201 ? 16.133 3.965 3.667 1.00 87.75 201 ALA A N 1
ATOM 1566 C CA . ALA A 1 201 ? 15.203 4.282 2.602 1.00 87.75 201 ALA A CA 1
ATOM 1567 C C . ALA A 1 201 ? 15.997 4.406 1.298 1.00 87.75 201 ALA A C 1
ATOM 1569 O O . ALA A 1 201 ? 16.894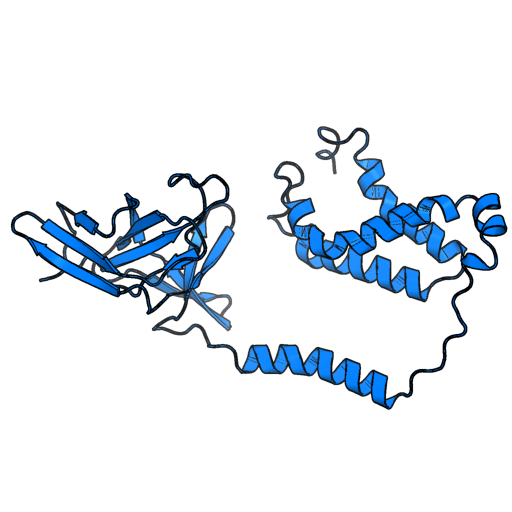 5.241 1.190 1.00 87.75 201 ALA A O 1
ATOM 1570 N N . CYS A 1 202 ? 15.691 3.544 0.327 1.00 90.81 202 CYS A N 1
ATOM 1571 C CA . CYS A 1 202 ? 16.315 3.542 -0.995 1.00 90.81 202 CYS A CA 1
ATOM 1572 C C . CYS A 1 202 ? 15.375 4.180 -2.009 1.00 90.81 202 CYS A C 1
ATOM 1574 O O . CYS A 1 202 ? 14.427 3.540 -2.458 1.00 90.81 202 CYS A O 1
ATOM 1576 N N . TYR A 1 203 ? 15.630 5.438 -2.343 1.00 90.88 203 TYR A N 1
ATOM 1577 C CA . TYR A 1 203 ? 14.825 6.237 -3.255 1.00 90.88 203 TYR A CA 1
ATOM 1578 C C . TYR A 1 203 ? 15.160 5.914 -4.700 1.00 90.88 203 TYR A C 1
ATOM 1580 O O . TYR A 1 203 ? 16.330 5.813 -5.069 1.00 90.88 203 TYR A O 1
ATOM 1588 N N . LEU A 1 204 ? 14.127 5.760 -5.519 1.00 91.62 204 LEU A N 1
ATOM 1589 C CA . LEU A 1 204 ? 14.278 5.538 -6.946 1.00 91.62 204 LEU A CA 1
ATOM 1590 C C . LEU A 1 204 ? 14.762 6.832 -7.625 1.00 91.62 204 LEU A C 1
ATOM 1592 O O . LEU A 1 204 ? 14.117 7.874 -7.535 1.00 91.62 204 LEU A O 1
ATOM 1596 N N . ARG A 1 205 ? 15.904 6.765 -8.314 1.00 91.88 205 ARG A N 1
ATOM 1597 C CA . ARG A 1 205 ? 16.527 7.871 -9.059 1.00 91.88 205 ARG A CA 1
ATOM 1598 C C . ARG A 1 205 ? 16.503 7.570 -10.557 1.00 91.88 205 ARG A C 1
ATOM 1600 O O . ARG A 1 205 ? 17.533 7.455 -11.224 1.00 91.88 205 ARG A O 1
ATOM 1607 N N . THR A 1 206 ? 15.290 7.419 -11.073 1.00 91.50 206 THR A N 1
ATOM 1608 C CA . THR A 1 206 ? 15.020 7.095 -12.475 1.00 91.50 206 THR A CA 1
ATOM 1609 C C . THR A 1 206 ? 13.873 7.938 -13.018 1.00 91.50 206 THR A C 1
ATOM 1611 O O . THR A 1 206 ? 12.951 8.265 -12.273 1.00 91.50 206 THR A O 1
ATOM 1614 N N . GLU A 1 207 ? 13.859 8.171 -14.323 1.00 91.62 207 GLU A N 1
ATOM 1615 C CA . GLU A 1 207 ? 12.727 8.739 -15.057 1.00 91.62 207 GLU A CA 1
ATOM 1616 C C . GLU A 1 207 ? 11.919 7.644 -15.770 1.00 91.62 207 GLU A C 1
ATOM 1618 O O . GLU A 1 207 ? 12.515 6.702 -16.304 1.00 91.62 207 GLU A O 1
ATOM 1623 N N . PRO A 1 208 ? 10.578 7.743 -15.812 1.00 93.06 208 PRO A N 1
ATOM 1624 C CA . PRO A 1 208 ? 9.778 6.929 -16.715 1.00 93.06 208 PRO A CA 1
ATOM 1625 C C . PRO A 1 208 ? 9.965 7.440 -18.148 1.00 93.06 208 PRO A C 1
ATOM 1627 O O . PRO A 1 208 ? 9.623 8.578 -18.456 1.00 93.06 208 PRO A O 1
ATOM 1630 N N . ILE A 1 209 ? 10.488 6.594 -19.032 1.00 94.88 209 ILE A N 1
ATOM 1631 C CA . ILE A 1 209 ? 10.727 6.942 -20.442 1.00 94.88 209 ILE A CA 1
ATOM 1632 C C . ILE A 1 209 ? 9.645 6.407 -21.379 1.00 94.88 209 ILE A C 1
ATOM 1634 O O . ILE A 1 209 ? 9.527 6.878 -22.504 1.00 94.88 209 ILE A O 1
ATOM 1638 N N . GLN A 1 210 ? 8.863 5.418 -20.931 1.00 95.56 210 GLN A N 1
ATOM 1639 C CA . GLN A 1 210 ? 7.748 4.879 -21.702 1.00 95.56 210 GLN A CA 1
ATOM 1640 C C . GLN A 1 210 ? 6.712 4.197 -20.813 1.00 95.56 210 GLN A C 1
ATOM 1642 O O . GLN A 1 210 ? 7.064 3.533 -19.839 1.00 95.56 210 GLN A O 1
ATOM 1647 N N . THR A 1 211 ? 5.445 4.266 -21.224 1.00 96.81 211 THR A N 1
ATOM 1648 C CA . THR A 1 211 ? 4.369 3.403 -20.717 1.00 96.81 211 THR A CA 1
ATOM 1649 C C . THR A 1 211 ? 3.859 2.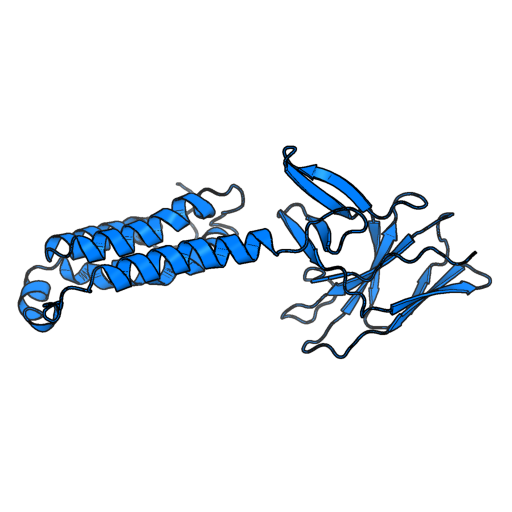509 -21.847 1.00 96.81 211 THR A C 1
ATOM 1651 O O . THR A 1 211 ? 3.595 2.986 -22.947 1.00 96.81 211 THR A O 1
ATOM 1654 N N . THR A 1 212 ? 3.735 1.203 -21.614 1.00 95.62 212 THR A N 1
ATOM 1655 C CA . THR A 1 212 ? 3.344 0.236 -22.652 1.00 95.62 212 THR A CA 1
ATOM 1656 C C . THR A 1 212 ? 2.654 -0.994 -22.069 1.00 95.62 212 THR A C 1
ATOM 1658 O O . THR A 1 212 ? 2.770 -1.291 -20.886 1.00 95.62 212 THR A O 1
ATOM 1661 N N . ARG A 1 213 ? 1.932 -1.740 -22.907 1.00 94.75 213 ARG A N 1
ATOM 1662 C CA . ARG A 1 213 ? 1.448 -3.096 -22.586 1.00 94.75 213 ARG A CA 1
ATOM 1663 C C . ARG A 1 213 ? 2.292 -4.193 -23.227 1.00 94.75 213 ARG A C 1
ATOM 1665 O O . ARG A 1 213 ? 2.128 -5.357 -22.887 1.00 94.75 213 ARG A O 1
ATOM 1672 N N . ALA A 1 214 ? 3.161 -3.830 -24.165 1.00 95.81 214 ALA A N 1
ATOM 1673 C CA . ALA A 1 214 ? 4.086 -4.766 -24.776 1.00 95.81 214 ALA A CA 1
ATOM 1674 C C . ALA A 1 214 ? 5.200 -5.128 -23.790 1.00 95.81 214 ALA A C 1
ATOM 1676 O O . ALA A 1 214 ? 5.568 -4.315 -22.953 1.00 95.81 214 ALA A O 1
ATOM 1677 N N . HIS A 1 215 ? 5.787 -6.308 -23.966 1.00 97.00 215 HIS A N 1
ATOM 1678 C CA . HIS A 1 215 ? 6.920 -6.817 -23.184 1.00 97.00 215 HIS A CA 1
ATOM 1679 C C . HIS A 1 215 ? 8.286 -6.377 -23.729 1.00 97.00 215 HIS A C 1
ATOM 1681 O O . HIS A 1 215 ? 9.311 -7.030 -23.524 1.00 97.00 215 HIS A O 1
ATOM 1687 N N . SER A 1 216 ? 8.295 -5.289 -24.496 1.00 96.88 216 SER A N 1
ATOM 1688 C CA . SER A 1 216 ? 9.485 -4.790 -25.163 1.00 96.88 216 SER A CA 1
ATOM 1689 C C . SER A 1 216 ? 9.427 -3.286 -25.358 1.00 96.88 216 SER A C 1
ATOM 1691 O O . SER A 1 216 ? 8.366 -2.727 -25.648 1.00 96.88 216 SER A O 1
ATOM 1693 N N . TYR A 1 217 ? 10.589 -2.654 -25.291 1.00 96.88 217 TYR A N 1
ATOM 1694 C CA . TYR A 1 217 ? 10.792 -1.251 -25.604 1.00 96.88 217 TYR A CA 1
ATOM 1695 C C . TYR A 1 217 ? 12.155 -1.044 -26.270 1.00 96.88 217 TYR A C 1
ATOM 1697 O O . TYR A 1 217 ? 13.097 -1.799 -26.030 1.00 96.88 217 TYR A O 1
ATOM 1705 N N . PHE A 1 218 ? 12.257 -0.023 -27.116 1.00 96.44 218 PHE A N 1
ATOM 1706 C CA . PHE A 1 218 ? 13.494 0.353 -27.785 1.00 96.44 218 PHE A CA 1
ATOM 1707 C C . PHE A 1 218 ? 13.900 1.768 -27.366 1.00 96.44 218 PHE A C 1
ATOM 1709 O O . PHE A 1 218 ? 13.189 2.727 -27.655 1.00 96.44 218 PHE A O 1
ATOM 1716 N N . ASP A 1 219 ? 15.043 1.886 -26.691 1.00 94.50 219 ASP A N 1
ATOM 1717 C CA . ASP A 1 219 ? 15.663 3.161 -26.333 1.00 94.50 219 ASP A CA 1
ATOM 1718 C C . ASP A 1 219 ? 16.698 3.537 -27.401 1.00 94.50 219 ASP A C 1
ATOM 1720 O O . ASP A 1 219 ? 17.773 2.938 -27.478 1.00 94.50 219 ASP A O 1
ATOM 1724 N N . ALA A 1 220 ? 16.361 4.516 -28.241 1.00 93.00 220 ALA A N 1
ATOM 1725 C CA . ALA A 1 220 ? 17.192 4.941 -29.367 1.00 93.00 220 ALA A CA 1
ATOM 1726 C C . ALA A 1 220 ? 18.446 5.730 -28.948 1.00 93.00 220 ALA A C 1
ATOM 1728 O O . ALA A 1 220 ? 19.414 5.796 -29.699 1.00 93.00 220 ALA A O 1
ATOM 1729 N N . SER A 1 221 ? 18.446 6.352 -27.767 1.00 88.75 221 SER A N 1
ATOM 1730 C CA . SER A 1 221 ? 19.565 7.189 -27.316 1.00 88.75 221 SER A CA 1
ATOM 1731 C C . SER A 1 221 ? 19.828 6.977 -25.825 1.00 88.75 221 SER A C 1
ATOM 1733 O O . SER A 1 221 ? 19.553 7.849 -24.995 1.00 88.75 221 SER A O 1
ATOM 1735 N N . PRO A 1 222 ? 20.329 5.787 -25.457 1.00 88.12 222 PRO A N 1
ATOM 1736 C CA . PRO A 1 222 ? 20.628 5.461 -24.075 1.00 88.12 222 PRO A CA 1
ATOM 1737 C C . PRO A 1 222 ? 21.869 6.243 -23.606 1.00 88.12 222 PRO A C 1
ATOM 1739 O O . PRO A 1 222 ? 22.921 6.187 -24.254 1.00 88.12 222 PRO A O 1
ATOM 1742 N N . PRO A 1 223 ? 21.815 6.929 -22.451 1.00 87.06 223 PRO A N 1
ATOM 1743 C CA . PRO A 1 223 ? 23.008 7.467 -21.814 1.00 87.06 223 PRO A CA 1
ATOM 1744 C C . PRO A 1 223 ? 24.044 6.366 -21.548 1.00 87.06 223 PRO A C 1
ATOM 1746 O O . PRO A 1 223 ? 23.708 5.205 -21.289 1.00 87.06 223 PRO A O 1
ATOM 1749 N N . ARG A 1 224 ? 25.335 6.722 -21.560 1.00 85.94 224 ARG A N 1
ATOM 1750 C CA . ARG A 1 224 ? 26.397 5.766 -21.207 1.00 85.94 224 ARG A CA 1
ATOM 1751 C C . ARG A 1 224 ? 26.187 5.255 -19.781 1.00 85.94 224 ARG A C 1
ATOM 1753 O O . ARG A 1 224 ? 26.095 6.044 -18.848 1.00 85.94 224 ARG A O 1
ATOM 1760 N N . GLY A 1 225 ? 26.156 3.934 -19.616 1.00 87.62 225 GLY A N 1
ATOM 1761 C CA . GLY A 1 225 ? 25.938 3.306 -18.311 1.00 87.62 225 GLY A CA 1
ATOM 1762 C C . GLY A 1 225 ? 24.509 3.449 -17.782 1.00 87.62 225 GLY A C 1
ATOM 1763 O O . GLY A 1 225 ? 24.321 3.392 -16.568 1.00 87.62 225 GLY A O 1
ATOM 1764 N N . ALA A 1 226 ? 23.519 3.658 -18.657 1.00 91.50 226 ALA A N 1
ATOM 1765 C CA . ALA A 1 226 ? 22.111 3.634 -18.279 1.00 91.50 226 ALA A CA 1
ATOM 1766 C C . ALA A 1 226 ? 21.745 2.319 -17.574 1.00 91.50 226 ALA A C 1
ATOM 1768 O O . ALA A 1 226 ? 22.199 1.239 -17.960 1.00 91.50 226 ALA A O 1
ATOM 1769 N N . VAL A 1 227 ? 20.911 2.425 -16.545 1.00 94.81 227 VAL A N 1
ATOM 1770 C CA . VAL A 1 227 ? 20.321 1.290 -15.835 1.00 94.81 227 VAL A CA 1
ATOM 1771 C C . VAL A 1 227 ? 18.812 1.354 -16.012 1.00 94.81 227 VAL A C 1
ATOM 1773 O O . VAL A 1 227 ? 18.212 2.416 -15.837 1.00 94.81 227 VAL A O 1
ATOM 1776 N N . TYR A 1 228 ? 18.209 0.221 -16.358 1.00 95.81 228 TYR A N 1
ATOM 1777 C CA . TYR A 1 228 ? 16.780 0.097 -16.607 1.00 95.81 228 TYR A CA 1
ATOM 1778 C C . TYR A 1 228 ? 16.071 -0.663 -15.493 1.00 95.81 228 TYR A C 1
ATOM 1780 O O . TYR A 1 228 ? 16.624 -1.592 -14.895 1.00 95.81 228 TYR A O 1
ATOM 1788 N N . ARG A 1 229 ? 14.810 -0.295 -15.268 1.00 96.44 229 ARG A N 1
ATOM 1789 C CA . ARG A 1 229 ? 13.844 -1.056 -14.471 1.00 96.44 229 ARG A CA 1
ATOM 1790 C C . ARG A 1 229 ? 12.499 -1.092 -15.174 1.00 96.44 229 ARG A C 1
ATOM 1792 O O . ARG A 1 229 ? 12.110 -0.127 -15.827 1.00 96.44 229 ARG A O 1
ATOM 1799 N N . ILE A 1 230 ? 11.772 -2.183 -14.987 1.00 97.69 230 ILE A N 1
ATOM 1800 C CA . ILE A 1 230 ? 10.389 -2.309 -15.435 1.00 97.69 230 ILE A CA 1
ATOM 1801 C C . ILE A 1 230 ? 9.488 -2.198 -14.213 1.00 97.69 230 ILE A C 1
ATOM 1803 O O . ILE A 1 230 ? 9.580 -3.009 -13.295 1.00 97.69 230 ILE A O 1
ATOM 1807 N N . GLY A 1 231 ? 8.650 -1.168 -14.190 1.00 96.69 231 GLY A N 1
ATOM 1808 C CA . GLY A 1 231 ? 7.579 -1.014 -13.219 1.00 96.69 231 GLY A CA 1
ATOM 1809 C C . GLY A 1 231 ? 6.301 -1.667 -13.732 1.00 96.69 231 GLY A C 1
ATOM 1810 O O . GLY A 1 231 ? 5.888 -1.402 -14.859 1.00 96.69 231 GLY A O 1
ATOM 1811 N N . VAL A 1 232 ? 5.662 -2.490 -12.909 1.00 96.81 232 VAL A N 1
ATOM 1812 C CA . VAL A 1 232 ? 4.345 -3.078 -13.181 1.00 96.81 232 VAL A CA 1
ATOM 1813 C C . VAL A 1 232 ? 3.288 -2.254 -12.463 1.00 96.81 232 VAL A C 1
ATOM 1815 O O . VAL A 1 232 ? 3.383 -2.014 -11.259 1.00 96.81 232 VAL A O 1
ATOM 1818 N N . ALA A 1 233 ? 2.284 -1.806 -13.205 1.00 95.31 233 ALA A N 1
ATOM 1819 C CA . ALA A 1 233 ? 1.212 -0.965 -12.702 1.00 95.31 233 ALA A CA 1
ATOM 1820 C C . ALA A 1 233 ? -0.158 -1.522 -13.106 1.00 95.31 233 ALA A C 1
ATOM 1822 O O . ALA A 1 233 ? -0.314 -2.258 -14.084 1.00 95.31 233 ALA A O 1
ATOM 1823 N N . THR A 1 234 ? -1.166 -1.189 -12.307 1.00 95.25 234 THR A N 1
ATOM 1824 C CA . THR A 1 234 ? -2.567 -1.533 -12.551 1.00 95.25 234 THR A CA 1
ATOM 1825 C C . THR A 1 234 ? -3.453 -0.496 -11.867 1.00 95.25 234 THR A C 1
ATOM 1827 O O . THR A 1 234 ? -3.042 0.157 -10.909 1.00 95.25 234 THR A O 1
ATOM 1830 N N . ASN A 1 235 ? -4.674 -0.324 -12.356 1.00 93.38 235 ASN A N 1
ATOM 1831 C CA . ASN A 1 235 ? -5.692 0.486 -11.699 1.00 93.38 235 ASN A CA 1
ATOM 1832 C C . ASN A 1 235 ? -7.086 -0.001 -12.102 1.00 93.38 235 ASN A C 1
ATOM 1834 O O . ASN A 1 235 ? -7.250 -0.731 -13.081 1.00 93.38 235 ASN A O 1
ATOM 1838 N N . TRP A 1 236 ? -8.094 0.426 -11.341 1.00 90.06 236 TRP A N 1
ATOM 1839 C CA . TRP A 1 236 ? -9.491 0.033 -11.537 1.00 90.06 236 TRP A CA 1
ATOM 1840 C C . TRP A 1 236 ? -10.056 0.450 -12.907 1.00 90.06 236 TRP A C 1
ATOM 1842 O O . TRP A 1 236 ? -10.930 -0.235 -13.429 1.00 90.06 236 TRP A O 1
ATOM 1852 N N . ALA A 1 237 ? -9.540 1.533 -13.499 1.00 92.62 237 ALA A N 1
ATOM 1853 C CA . ALA A 1 237 ? -9.947 2.031 -14.813 1.00 92.62 237 ALA A CA 1
ATOM 1854 C C . ALA A 1 237 ? -9.202 1.342 -15.975 1.00 92.62 237 ALA A C 1
ATOM 1856 O O . ALA A 1 237 ? -9.554 1.534 -17.136 1.00 92.62 237 ALA A O 1
ATOM 1857 N N . ASN A 1 238 ? -8.181 0.526 -15.678 1.00 89.50 238 ASN A N 1
ATOM 1858 C CA . ASN A 1 238 ? -7.263 -0.066 -16.650 1.00 89.50 238 ASN A CA 1
ATOM 1859 C C . ASN A 1 238 ? -6.662 0.971 -17.631 1.00 89.50 238 ASN A C 1
ATOM 1861 O O . ASN A 1 238 ? -6.449 0.670 -18.807 1.00 89.50 238 ASN A O 1
ATOM 1865 N N . ASP A 1 239 ? -6.370 2.179 -17.150 1.00 91.94 239 ASP A N 1
ATOM 1866 C CA . ASP A 1 239 ? -5.775 3.264 -17.940 1.00 91.94 239 ASP A CA 1
ATOM 1867 C C . ASP A 1 239 ? -4.258 3.360 -17.677 1.00 91.94 239 ASP A C 1
ATOM 1869 O O . ASP A 1 239 ? -3.874 3.626 -16.538 1.00 91.94 239 ASP A O 1
ATOM 1873 N N . PRO A 1 240 ? -3.374 3.181 -18.678 1.00 91.50 240 PRO A N 1
ATOM 1874 C CA . PRO A 1 240 ? -1.923 3.259 -18.483 1.00 91.50 240 PRO A CA 1
ATOM 1875 C C . PRO A 1 240 ? -1.406 4.608 -17.946 1.00 91.50 240 PRO A C 1
ATOM 1877 O O . PRO A 1 240 ? -0.332 4.665 -17.335 1.00 91.50 240 PRO A O 1
ATOM 1880 N N . ASN A 1 241 ? -2.169 5.687 -18.137 1.00 88.69 241 ASN A N 1
ATOM 1881 C CA . ASN A 1 241 ? -1.820 7.026 -17.660 1.00 88.69 241 ASN A CA 1
ATOM 1882 C C . ASN A 1 241 ? -2.164 7.243 -16.180 1.00 88.69 241 ASN A C 1
ATOM 1884 O O . ASN A 1 241 ? -1.748 8.236 -15.588 1.00 88.69 241 ASN A O 1
ATOM 1888 N N . LEU A 1 242 ? -2.906 6.316 -15.572 1.00 86.62 242 LEU A N 1
ATOM 1889 C CA . LEU A 1 242 ? -3.332 6.382 -14.178 1.00 86.62 242 LEU A CA 1
ATOM 1890 C C . LEU A 1 242 ? -2.638 5.313 -13.329 1.00 86.62 242 LEU A C 1
ATOM 1892 O O . LEU A 1 242 ? -2.101 4.326 -13.828 1.00 86.62 242 LEU A O 1
ATOM 1896 N N . GLY A 1 243 ? -2.707 5.479 -12.012 1.00 83.69 243 GLY A N 1
ATOM 1897 C CA . GLY A 1 243 ? -2.245 4.488 -11.043 1.00 83.69 243 GLY A CA 1
ATOM 1898 C C . GLY A 1 243 ? -0.734 4.465 -10.819 1.00 83.69 243 GLY A C 1
ATOM 1899 O O . GLY A 1 243 ? 0.062 5.017 -11.588 1.00 83.69 243 GLY A O 1
ATOM 1900 N N . ASP A 1 244 ? -0.368 3.787 -9.739 1.00 87.94 244 ASP A N 1
ATOM 1901 C CA . ASP A 1 244 ? 1.002 3.687 -9.257 1.00 87.94 244 ASP A CA 1
ATOM 1902 C C . ASP A 1 244 ? 1.615 2.344 -9.661 1.00 87.94 244 ASP A C 1
ATOM 1904 O O . ASP A 1 244 ? 0.923 1.335 -9.838 1.00 87.94 244 ASP A O 1
ATOM 1908 N N . VAL A 1 245 ? 2.939 2.327 -9.801 1.00 93.31 245 VAL A N 1
ATOM 1909 C CA . VAL A 1 245 ? 3.686 1.077 -9.952 1.00 93.31 245 VAL A CA 1
ATOM 1910 C C . VAL A 1 245 ? 3.632 0.333 -8.624 1.00 93.31 245 VAL A C 1
ATOM 1912 O O . VAL A 1 245 ? 3.979 0.898 -7.590 1.00 93.31 245 VAL A O 1
ATOM 1915 N N . PHE A 1 246 ? 3.206 -0.928 -8.641 1.00 93.56 246 PHE A N 1
ATOM 1916 C CA . PHE A 1 246 ? 3.106 -1.757 -7.438 1.00 93.56 246 PHE A CA 1
ATOM 1917 C C . PHE A 1 246 ? 4.252 -2.768 -7.308 1.00 93.56 246 PHE A C 1
ATOM 1919 O O . PHE A 1 246 ? 4.409 -3.359 -6.242 1.00 93.56 246 PHE A O 1
ATOM 1926 N N . ALA A 1 247 ? 5.059 -2.965 -8.355 1.00 95.31 247 ALA A N 1
ATOM 1927 C CA . ALA A 1 247 ? 6.254 -3.808 -8.329 1.00 95.31 247 ALA A CA 1
ATOM 1928 C C . ALA A 1 247 ? 7.300 -3.316 -9.338 1.00 95.31 247 ALA A C 1
ATOM 1930 O O . ALA A 1 247 ? 6.946 -2.868 -10.427 1.00 95.31 247 ALA A O 1
ATOM 1931 N N . PHE A 1 248 ? 8.584 -3.435 -9.001 1.00 96.38 248 PHE A N 1
ATOM 1932 C CA . PHE A 1 248 ? 9.696 -3.169 -9.918 1.00 96.38 248 PHE A CA 1
ATOM 1933 C C . PHE A 1 248 ? 10.505 -4.427 -10.201 1.00 96.38 248 PHE A C 1
ATOM 1935 O O . PHE A 1 248 ? 10.727 -5.236 -9.307 1.00 96.38 248 PHE A O 1
ATOM 1942 N N . SER A 1 249 ? 11.056 -4.543 -11.403 1.00 96.44 249 SER A N 1
ATOM 1943 C CA . SER A 1 249 ? 12.124 -5.502 -11.676 1.00 96.44 249 SER A CA 1
ATOM 1944 C C . SER A 1 249 ? 13.407 -5.164 -10.898 1.00 96.44 249 SER A C 1
ATOM 1946 O O . SER A 1 249 ? 13.612 -4.005 -10.497 1.00 96.44 249 SER A O 1
ATOM 1948 N N . PRO A 1 250 ? 14.344 -6.120 -10.753 1.00 94.81 250 PRO A N 1
ATOM 1949 C CA . PRO A 1 250 ? 15.736 -5.809 -10.443 1.00 94.81 250 PRO A CA 1
ATOM 1950 C C . PRO A 1 250 ? 16.331 -4.827 -11.473 1.00 94.81 250 PRO A C 1
ATOM 1952 O O . PRO A 1 250 ? 15.834 -4.756 -12.605 1.00 94.81 250 PRO A O 1
ATOM 1955 N N . PRO A 1 251 ? 17.376 -4.061 -11.105 1.00 93.94 251 PRO A N 1
ATOM 1956 C CA . PRO A 1 251 ? 18.041 -3.162 -12.039 1.00 93.94 251 PRO A CA 1
ATOM 1957 C C . PRO A 1 251 ? 18.847 -3.953 -13.068 1.00 93.94 251 PRO A C 1
ATOM 1959 O O . PRO A 1 251 ? 19.564 -4.888 -12.707 1.00 93.94 251 PRO A O 1
ATOM 1962 N N . VAL A 1 252 ? 18.768 -3.555 -14.338 1.00 94.56 252 VAL A N 1
ATOM 1963 C CA . VAL A 1 252 ? 19.551 -4.166 -15.420 1.00 94.56 252 VAL A CA 1
ATOM 1964 C C . VAL A 1 252 ? 20.320 -3.084 -16.177 1.00 94.56 252 VAL A C 1
ATOM 1966 O O . VAL A 1 252 ? 19.702 -2.153 -16.696 1.00 94.56 252 VAL A O 1
ATOM 1969 N N . PRO A 1 253 ? 21.662 -3.157 -16.244 1.00 94.19 253 PRO A N 1
ATOM 1970 C CA . PRO A 1 253 ? 22.445 -2.195 -17.007 1.00 94.19 253 PRO A CA 1
ATOM 1971 C C . PRO A 1 253 ? 22.193 -2.345 -18.514 1.00 94.19 253 PRO A C 1
ATOM 1973 O O . PRO A 1 253 ? 21.877 -3.429 -19.009 1.00 94.19 253 PRO A O 1
ATOM 1976 N N . ALA A 1 254 ? 22.374 -1.258 -19.260 1.00 91.50 254 ALA A N 1
ATOM 1977 C CA . ALA A 1 254 ? 22.433 -1.293 -20.717 1.00 91.50 254 ALA A CA 1
ATOM 1978 C C . ALA A 1 254 ? 23.512 -2.284 -21.192 1.00 91.50 254 ALA A C 1
ATOM 1980 O O . ALA A 1 254 ? 24.595 -2.366 -20.599 1.00 91.50 254 ALA A O 1
ATOM 1981 N N . ALA A 1 255 ? 23.231 -3.020 -22.268 1.00 89.38 255 ALA A N 1
ATOM 1982 C CA . ALA A 1 255 ? 24.206 -3.925 -22.865 1.00 89.38 255 ALA A CA 1
ATOM 1983 C C . ALA A 1 255 ? 25.393 -3.129 -23.432 1.00 89.38 255 ALA A C 1
ATOM 1985 O O . ALA A 1 255 ? 25.217 -2.023 -23.954 1.00 89.38 255 ALA A O 1
ATOM 1986 N N . ARG A 1 256 ? 26.605 -3.674 -23.306 1.00 80.88 256 ARG A N 1
ATOM 1987 C CA . ARG A 1 256 ? 27.818 -3.039 -23.840 1.00 80.88 256 ARG A CA 1
ATOM 1988 C C . ARG A 1 256 ? 27.905 -3.190 -25.349 1.00 80.88 256 ARG A C 1
ATOM 1990 O O . ARG A 1 256 ? 27.494 -4.246 -25.864 1.00 80.88 256 ARG A O 1
#

Secondary structure (DSSP, 8-state):
--TTTTTSTTHHHHHHHHHHHHHHHHHTT-HHHHHHHHHHHHHHIIIIITSTT--TTTTHHHHHHGGGHHHHHHHHHHGGGGSHHHHHHHGGGGSPPPPPPPPHHHHHHHHHHHHHHHHHHHHHSPP--SSPSEEEEEETTEEEEEEB-TTSEEEEEEETTEEEEEEE-PPPSS--EEEEEEESBTTBSEEEEEETTTEEEEEE-EEEEEEESSSEEEESSPPTT-EEEEEEE--TT--TTSS-EEEEPPPEEPP-

Sequence (256 aa):
MDSLREFFWSARLAEWAPFAGLIAVLRVRRAAIAALLAGWLGAFIVVKGFSPRASIEGNTFWRLLMPAWPAYLLLFAAIPLLVPTLARQLGDRIRPPASKPIRPRWVVLAAVVTVAVPAVATATSSRIHPPTPAVVQEFPSGNILTPVDKGIHVRTERVASGQRITWTDGPWRAKVFYRVYRSFHSGKDIECALSSGVSWACYLRTEPIQTTRAHSYFDASPPRGAVYRIGVATNWANDPNLGDVFAFSPPVPAAR

Radius of gyration: 26.38 Å; chains: 1; bounding box: 66×43×69 Å

Foldseek 3Di:
DPPQVPPDPDPVCLVCLLVLLLVLCVVLVNVVLSCVLCVLQVVQCVPQVPDPLQDVVVVVNVVSSVSSVVSSVNSNVSNCSVPVVVVVVCPPVPDDPPDDDDDVVVVVVVVCCVPVVVVVCVVPDDAQDPVGQWAWEDDPSDIDTAGADQQWDWDWDDDPQFIKIFTDHDDDPALKKKFKKKAPDAQDQWDWDDDVVPGIHIYGRIDGPDIGRHRMDTDRDHDHRMKMKIFIFADPVRDSVDTDGRYIHDIDTHDD

pLDDT: mean 87.02, std 10.53, range [46.03, 98.12]